Protein AF-A0A4W6F5M6-F1 (afdb_monomer_lite)

Secondary structure (DSSP, 8-state):
---------------------------SHHHHHHHHHHHHHHHHHHHHHHHHHHHHHHHHHHHHHHHHHHHHHHHHHHHHHHHHHHHHHHHHHHHHHHHHHHHHHHHHHHHHHHHHHHHHHHHHHHHHHHHHHHHHHHHHHHHHHHHHHHHHHHHHHHHHHHHHHHHHHHHHHHHHHHT-----TTHHHHHHHHHHHHHTTT-GGGGHHHHHHHHHHHHHHHHHHTS---

pLDDT: mean 84.87, std 20.23, range [29.39, 98.69]

Radius of gyration: 87.18 Å; chains: 1; bounding box: 150×48×233 Å

Organism: Lates calcarifer (NCBI:txid8187)

Sequence (230 aa):
MSLSPVVEDEVPAVAAVPPPAAAAPVSPEVVEEELRQKIKEEMQRSLEEEINQKRQELQRQLEEMRAQAQAEAKAAAQAQVEEQVKKMLESEKAVYLENLTDSIMKERMKTEDEKLMVQLYWMELKAHQLEQREQELKKRGTLYKEHIAKLETKCTEFYKVTAESFQKGKEETHNRFARFNIQPVCGDLQSQILKCYKENTGKTLSCSSIASAYMQCVDNAKKNKLSTGG

Foldseek 3Di:
DDDDDDDDDDDDDDDDDDDDDDDDDDDDVVVVVVVVVVVVVVVVVVVVVVVVVVVVVVVVVVVVVVVVVVVVVVVVVVVVVVVVVVVVVVVVVVVVVVVVVVVVVVVVVVVVVVVVVVVVVVVVVVVVVVVVVVVVVVVVVVVVVVVVVVVVVVVVVVVVVVVVVVVVVVVVVCVVCVVVPPDPQLVVLVVVLVVVCVVQPPPSVVSVVSVVVSVVSVVVVVVVVVPPDD

Structure (mmCIF, N/CA/C/O backbone):
data_AF-A0A4W6F5M6-F1
#
_entry.id   AF-A0A4W6F5M6-F1
#
loop_
_atom_site.group_PDB
_atom_site.id
_atom_site.type_symbol
_atom_site.label_atom_id
_atom_site.label_alt_id
_atom_site.label_comp_id
_atom_site.label_asym_id
_atom_site.label_entity_id
_atom_site.label_seq_id
_atom_site.pdbx_PDB_ins_code
_atom_site.Cartn_x
_atom_site.Cartn_y
_atom_site.Cartn_z
_atom_site.occupancy
_atom_site.B_iso_or_equiv
_atom_site.auth_seq_id
_atom_site.auth_comp_id
_atom_site.auth_asym_id
_atom_site.auth_atom_id
_atom_site.pdbx_PDB_model_num
ATOM 1 N N . MET A 1 1 ? -39.820 -40.128 96.452 1.00 40.22 1 MET A N 1
ATOM 2 C CA . MET A 1 1 ? -38.535 -39.559 96.914 1.00 40.22 1 MET A CA 1
ATOM 3 C C . MET A 1 1 ? -38.798 -38.086 97.181 1.00 40.22 1 MET A C 1
ATOM 5 O O . MET A 1 1 ? -39.360 -37.471 96.289 1.00 40.22 1 MET A O 1
ATOM 9 N N . SER A 1 2 ? -38.516 -37.466 98.323 1.00 39.12 2 SER A N 1
ATOM 10 C CA . SER A 1 2 ? -38.110 -37.906 99.674 1.00 39.12 2 SER A CA 1
ATOM 11 C C . SER A 1 2 ? -38.473 -36.722 100.607 1.00 39.12 2 SER A C 1
ATOM 13 O O . SER A 1 2 ? -38.416 -35.587 100.152 1.00 39.12 2 SER A O 1
ATOM 15 N N . LEU A 1 3 ? -39.063 -36.905 101.798 1.00 31.16 3 LEU A N 1
ATOM 16 C CA . LEU A 1 3 ? -38.354 -37.111 103.082 1.00 31.16 3 LEU A CA 1
ATOM 17 C C . LEU A 1 3 ? -37.212 -36.075 103.269 1.00 31.16 3 LEU A C 1
ATOM 19 O O . LEU A 1 3 ? -36.305 -36.060 102.444 1.00 31.16 3 LEU A O 1
ATOM 23 N N . SER A 1 4 ? -37.170 -35.204 104.293 1.00 34.47 4 SER A N 1
ATOM 24 C CA . SER A 1 4 ? -37.743 -35.298 105.656 1.00 34.47 4 SER A CA 1
ATOM 25 C C . SER A 1 4 ? -37.809 -33.936 106.416 1.00 34.47 4 SER A C 1
ATOM 27 O O . SER A 1 4 ? -37.315 -32.944 105.882 1.00 34.47 4 SER A O 1
ATOM 29 N N . PRO A 1 5 ? -38.404 -33.878 107.639 1.00 65.69 5 PRO A N 1
ATOM 30 C CA . PRO A 1 5 ? -38.499 -32.697 108.529 1.00 65.69 5 PRO A CA 1
ATOM 31 C C . PRO A 1 5 ? -37.241 -32.560 109.439 1.00 65.69 5 PRO A C 1
ATOM 33 O O . PRO A 1 5 ? -36.264 -33.261 109.189 1.00 65.69 5 PRO A O 1
ATOM 36 N N . VAL A 1 6 ? -37.082 -31.650 110.417 1.00 35.09 6 VAL A N 1
ATOM 37 C CA . VAL A 1 6 ? -37.753 -31.432 111.740 1.00 35.09 6 VAL A CA 1
ATOM 38 C C . VAL A 1 6 ? -37.275 -30.055 112.323 1.00 35.09 6 VAL A C 1
ATOM 40 O O . VAL A 1 6 ? -36.543 -29.367 111.618 1.00 35.09 6 VAL A O 1
ATOM 43 N N . VAL A 1 7 ? -37.596 -29.524 113.523 1.00 38.66 7 VAL A N 1
ATOM 44 C CA . VAL A 1 7 ? -38.167 -30.071 114.784 1.00 38.66 7 VAL A CA 1
ATOM 45 C C . VAL A 1 7 ? -39.092 -29.061 115.526 1.00 38.66 7 VAL A C 1
ATOM 47 O O . VAL A 1 7 ? -39.930 -28.448 114.872 1.00 38.66 7 VAL A O 1
ATOM 50 N N . GLU A 1 8 ? -39.012 -28.943 116.856 1.00 41.03 8 GLU A N 1
ATOM 51 C CA . GLU A 1 8 ? -40.030 -28.493 117.825 1.00 41.03 8 GLU A CA 1
ATOM 52 C C . GLU A 1 8 ? -39.479 -27.500 118.878 1.00 41.03 8 GLU A C 1
ATOM 54 O O . GLU A 1 8 ? -38.272 -27.476 119.106 1.00 41.03 8 GLU A O 1
ATOM 59 N N . ASP A 1 9 ? -40.380 -26.747 119.531 1.00 29.39 9 ASP A N 1
ATOM 60 C CA . ASP A 1 9 ? -40.405 -26.334 120.963 1.00 29.39 9 ASP A CA 1
ATOM 61 C C . ASP A 1 9 ? -41.732 -25.551 121.188 1.00 29.39 9 ASP A C 1
ATOM 63 O O . ASP A 1 9 ? -42.236 -24.948 120.238 1.00 29.39 9 ASP A O 1
ATOM 67 N N . GLU A 1 10 ? -42.419 -25.482 122.336 1.00 33.16 10 GLU A N 1
ATOM 68 C CA . GLU A 1 10 ? -42.293 -26.100 123.670 1.00 33.16 10 GLU A CA 1
ATOM 69 C C . GLU A 1 10 ? -43.715 -26.113 124.330 1.00 33.16 10 GLU A C 1
ATOM 71 O O . GLU A 1 10 ? -44.639 -25.447 123.852 1.00 33.16 10 GLU A O 1
ATOM 76 N N . VAL A 1 11 ? -43.930 -26.848 125.430 1.00 34.91 11 VAL A N 1
ATOM 77 C CA . VAL A 1 11 ? -45.174 -26.907 126.256 1.00 34.91 11 VAL A CA 1
ATOM 78 C C . VAL A 1 11 ? -44.779 -27.338 127.694 1.00 34.91 11 VAL A C 1
ATOM 80 O O . VAL A 1 11 ? -43.750 -28.009 127.782 1.00 34.91 11 VAL A O 1
ATOM 83 N N . PRO A 1 12 ? -45.548 -27.120 128.807 1.00 51.66 12 PRO A N 1
ATOM 84 C CA . PRO A 1 12 ? -46.939 -26.619 128.933 1.00 51.66 12 PRO A CA 1
ATOM 85 C C . PRO A 1 12 ? -47.299 -25.742 130.191 1.00 51.66 12 PRO A C 1
ATOM 87 O O . PRO A 1 12 ? -46.458 -25.440 131.028 1.00 51.66 12 PRO A O 1
ATOM 90 N N . ALA A 1 13 ? -48.620 -25.502 130.379 1.00 29.39 13 ALA A N 1
ATOM 91 C CA . ALA A 1 13 ? -49.368 -25.300 131.656 1.00 29.39 13 ALA A CA 1
ATOM 92 C C . ALA A 1 13 ? -49.353 -23.903 132.354 1.00 29.39 13 ALA A C 1
ATOM 94 O O . ALA A 1 13 ? -48.336 -23.229 132.353 1.00 29.39 13 ALA A O 1
ATOM 95 N N . VAL A 1 14 ? -50.414 -23.392 133.028 1.00 34.47 14 VAL A N 1
ATOM 96 C CA . VAL A 1 14 ? -51.841 -23.790 133.254 1.00 34.47 14 VAL A CA 1
ATOM 97 C C . VAL A 1 14 ? -52.671 -22.557 133.749 1.00 34.47 14 VAL A C 1
ATOM 99 O O . VAL A 1 14 ? -52.078 -21.619 134.272 1.00 34.47 14 VAL A O 1
ATOM 102 N N . ALA A 1 15 ? -54.023 -22.626 133.691 1.00 29.47 15 ALA A N 1
ATOM 103 C CA . ALA A 1 15 ? -55.059 -21.717 134.278 1.00 29.47 15 ALA A CA 1
ATOM 104 C C . ALA A 1 15 ? -55.528 -20.506 133.402 1.00 29.47 15 ALA A C 1
ATOM 106 O O . ALA A 1 15 ? -54.737 -19.988 132.629 1.00 29.47 15 ALA A O 1
ATOM 107 N N . ALA A 1 16 ? -56.785 -19.998 133.433 1.00 32.06 16 ALA A N 1
ATOM 108 C CA . ALA A 1 16 ? -57.952 -20.308 134.288 1.00 32.06 16 ALA A CA 1
ATOM 109 C C . ALA A 1 16 ? -59.355 -19.871 133.709 1.00 32.06 16 ALA A C 1
ATOM 111 O O . ALA A 1 16 ? -59.575 -18.687 133.486 1.00 32.06 16 ALA A O 1
ATOM 112 N N . VAL A 1 17 ? -60.329 -20.807 133.640 1.00 33.22 17 VAL A N 1
ATOM 113 C CA . VAL A 1 17 ? -61.819 -20.664 133.846 1.00 33.22 17 VAL A CA 1
ATOM 114 C C . VAL A 1 17 ? -62.659 -19.751 132.854 1.00 33.22 17 VAL A C 1
ATOM 116 O O . VAL A 1 17 ? -62.133 -19.438 131.794 1.00 33.22 17 VAL A O 1
AT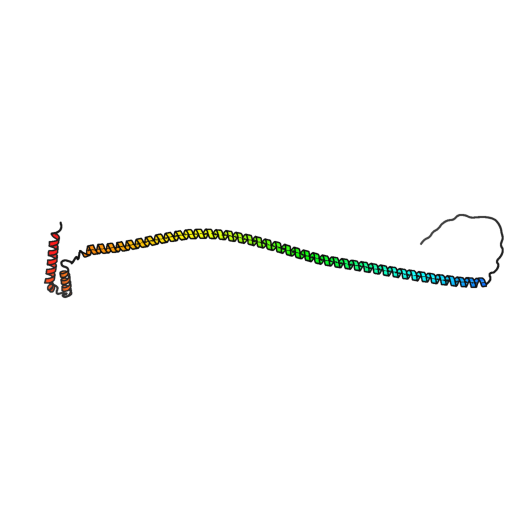OM 119 N N . PRO A 1 18 ? -63.996 -19.499 133.028 1.00 49.19 18 PRO A N 1
ATOM 120 C CA . PRO A 1 18 ? -65.145 -19.917 132.159 1.00 49.19 18 PRO A CA 1
ATOM 121 C C . PRO A 1 18 ? -65.796 -18.752 131.324 1.00 49.19 18 PRO A C 1
ATOM 123 O O . PRO A 1 18 ? -65.148 -17.709 131.260 1.00 49.19 18 PRO A O 1
ATOM 126 N N . PRO A 1 19 ? -67.047 -18.792 130.742 1.00 46.84 19 PRO A N 1
ATOM 127 C CA . PRO A 1 19 ? -68.127 -19.820 130.677 1.00 46.84 19 PRO A CA 1
ATOM 128 C C . PRO A 1 19 ? -68.830 -20.040 129.284 1.00 46.84 19 PRO A C 1
ATOM 130 O O . PRO A 1 19 ? -68.486 -19.367 128.316 1.00 46.84 19 PRO A O 1
ATOM 133 N N . PRO A 1 20 ? -69.851 -20.937 129.165 1.00 56.06 20 PRO A N 1
ATOM 134 C CA . PRO A 1 20 ? -70.621 -21.188 127.926 1.00 56.06 20 PRO A CA 1
ATOM 135 C C . PRO A 1 20 ? -72.137 -20.840 127.974 1.00 56.06 20 PRO A C 1
ATOM 137 O O . PRO A 1 20 ? -72.782 -21.044 128.999 1.00 56.06 20 PRO A O 1
ATOM 140 N N . ALA A 1 21 ? -72.713 -20.413 126.835 1.00 29.92 21 ALA A N 1
ATOM 141 C CA . ALA A 1 21 ? -74.147 -20.425 126.438 1.00 29.92 21 ALA A CA 1
ATOM 142 C C . ALA A 1 21 ? -74.299 -19.672 125.089 1.00 29.92 21 ALA A C 1
ATOM 144 O O . ALA A 1 21 ? -73.506 -18.775 124.830 1.00 29.92 21 ALA A O 1
ATOM 145 N N . ALA A 1 22 ? -75.276 -19.884 124.200 1.00 32.47 22 ALA A N 1
ATOM 146 C CA . ALA A 1 22 ? -76.188 -20.997 123.906 1.00 32.47 22 ALA A CA 1
ATOM 147 C C . ALA A 1 22 ? -76.676 -20.808 122.442 1.00 32.47 22 ALA A C 1
ATOM 149 O O . ALA A 1 22 ? -76.681 -19.682 121.945 1.00 32.47 22 ALA A O 1
ATOM 150 N N . ALA A 1 23 ? -77.068 -21.873 121.735 1.00 45.12 23 ALA A N 1
ATOM 151 C CA . ALA A 1 23 ? -77.501 -21.781 120.331 1.00 45.12 23 ALA A CA 1
ATOM 152 C C . ALA A 1 23 ? -78.981 -21.365 120.177 1.00 45.12 23 ALA A C 1
ATOM 154 O O . ALA A 1 23 ? -79.814 -21.715 121.013 1.00 45.12 23 ALA A O 1
ATOM 155 N N . ALA A 1 24 ? -79.313 -20.685 119.072 1.00 36.12 24 ALA A N 1
ATOM 156 C CA . ALA A 1 24 ? -80.677 -20.336 118.655 1.00 36.12 24 ALA A CA 1
ATOM 157 C C . ALA A 1 24 ? -80.839 -20.488 117.116 1.00 36.12 24 ALA A C 1
ATOM 159 O O . ALA A 1 24 ? -79.827 -20.465 116.412 1.00 36.12 24 ALA A O 1
ATOM 160 N N . PRO A 1 25 ? -82.063 -20.711 116.587 1.00 47.19 25 PRO A N 1
ATOM 161 C CA . PRO A 1 25 ? -82.275 -21.272 115.245 1.00 47.19 25 PRO A CA 1
ATOM 162 C C . PRO A 1 25 ? -82.458 -20.234 114.120 1.00 47.19 25 PRO A C 1
ATOM 164 O O . PRO A 1 25 ? -82.798 -19.080 114.368 1.00 47.19 25 PRO A O 1
ATOM 167 N N . VAL A 1 26 ? -82.292 -20.687 112.869 1.00 40.09 26 VAL A N 1
ATOM 168 C CA . VAL A 1 26 ? -82.382 -19.885 111.629 1.00 40.09 26 VAL A CA 1
ATOM 169 C C . VAL A 1 26 ? -83.699 -20.164 110.881 1.00 40.09 26 VAL A C 1
ATOM 171 O O . VAL A 1 26 ? -84.187 -21.295 110.904 1.00 40.09 26 VAL A O 1
ATOM 174 N N . SER A 1 27 ? -84.277 -19.156 110.219 1.00 44.44 27 SER A N 1
ATOM 175 C CA . SER A 1 27 ? -85.570 -19.222 109.510 1.00 44.44 27 SER A CA 1
ATOM 176 C C . SER A 1 27 ? -85.435 -19.414 107.980 1.00 44.44 27 SER A C 1
ATOM 178 O O . SER A 1 27 ? -84.435 -18.998 107.396 1.00 44.44 27 SER A O 1
ATOM 180 N N . PRO A 1 28 ? -86.429 -20.033 107.303 1.00 51.78 28 PRO A N 1
ATOM 181 C CA . PRO A 1 28 ? -86.277 -20.501 105.917 1.00 51.78 28 PRO A CA 1
ATOM 182 C C . PRO A 1 28 ? -86.375 -19.436 104.806 1.00 51.78 28 PRO A C 1
ATOM 184 O O . PRO A 1 28 ? -85.880 -19.699 103.714 1.00 51.78 28 PRO A O 1
ATOM 187 N N . GLU A 1 29 ? -86.963 -18.254 105.036 1.00 51.66 29 GLU A N 1
ATOM 188 C CA . GLU A 1 29 ? -87.085 -17.208 103.991 1.00 51.66 29 GLU A CA 1
ATOM 189 C C . GLU A 1 29 ? -85.725 -16.656 103.532 1.00 51.66 29 GLU A C 1
ATOM 191 O O . GLU A 1 29 ? -85.516 -16.435 102.341 1.00 51.66 29 GLU A O 1
ATOM 196 N N . VAL A 1 30 ? -84.768 -16.514 104.457 1.00 54.97 30 VAL A N 1
ATOM 197 C CA . VAL A 1 30 ? -83.424 -15.980 104.163 1.00 54.97 30 VAL A CA 1
ATOM 198 C C . VAL A 1 30 ? -82.664 -16.888 103.182 1.00 54.97 30 VAL A C 1
ATOM 200 O O . VAL A 1 30 ? -81.896 -16.411 102.352 1.00 54.97 30 VAL A O 1
ATOM 203 N N . VAL A 1 31 ? -82.929 -18.199 103.226 1.00 60.78 31 VAL A N 1
ATOM 204 C CA . VAL A 1 31 ? -82.238 -19.215 102.416 1.00 60.78 31 VAL A CA 1
ATOM 205 C C . VAL A 1 31 ? -82.700 -19.205 100.950 1.00 60.78 31 VAL A C 1
ATOM 207 O O . VAL A 1 31 ? -81.899 -19.481 100.055 1.00 60.78 31 VAL A O 1
ATOM 210 N N . GLU A 1 32 ? -83.968 -18.875 100.664 1.00 63.66 32 GLU A N 1
ATOM 211 C CA . GLU A 1 32 ? -84.452 -18.778 99.273 1.00 63.66 32 GLU A CA 1
ATOM 212 C C . GLU A 1 32 ? -83.923 -17.511 98.579 1.00 63.66 32 GLU A C 1
ATOM 214 O O . GLU A 1 32 ? -83.566 -17.538 97.397 1.00 63.66 32 GLU A O 1
ATOM 219 N N . GLU A 1 33 ? -83.827 -16.403 99.318 1.00 68.88 33 GLU A N 1
ATOM 220 C CA . GLU A 1 33 ? -83.302 -15.136 98.805 1.00 68.88 33 GLU A CA 1
ATOM 221 C C . GLU A 1 33 ? -81.789 -15.233 98.526 1.00 68.88 33 GLU A C 1
ATOM 223 O O . GLU A 1 33 ? -81.334 -14.881 97.433 1.00 68.88 33 GLU A O 1
ATOM 228 N N . GLU A 1 34 ? -81.036 -15.854 99.441 1.00 73.94 34 GLU A N 1
ATOM 229 C CA . GLU A 1 34 ? -79.610 -16.171 99.285 1.00 73.94 34 GLU A CA 1
ATOM 230 C C . GLU A 1 34 ? -79.353 -17.110 98.084 1.00 73.94 34 GLU A C 1
ATOM 232 O O . GLU A 1 34 ? -78.412 -16.901 97.312 1.00 73.94 34 GLU A O 1
ATOM 237 N N . LEU A 1 35 ? -80.233 -18.091 97.835 1.00 78.06 35 LEU A N 1
ATOM 238 C CA . LEU A 1 35 ? -80.160 -18.961 96.653 1.00 78.06 35 LEU A CA 1
ATOM 239 C C . LEU A 1 35 ? -80.427 -18.199 95.340 1.00 78.06 35 LEU A C 1
ATOM 241 O O . LEU A 1 35 ? -79.696 -18.381 94.364 1.00 78.06 35 LEU A O 1
ATOM 245 N N . ARG A 1 36 ? -81.436 -17.317 95.299 1.00 79.12 36 ARG A N 1
ATOM 246 C CA . ARG A 1 36 ? -81.728 -16.469 94.123 1.00 79.12 36 ARG A CA 1
ATOM 247 C C . ARG A 1 36 ? -80.580 -15.519 93.797 1.00 79.12 36 ARG A C 1
ATOM 249 O O . ARG A 1 36 ? -80.286 -15.293 92.621 1.00 79.12 36 ARG A O 1
ATOM 256 N N . GLN A 1 37 ? -79.939 -14.968 94.823 1.00 83.69 37 GLN A N 1
ATOM 257 C CA . GLN A 1 37 ? -78.784 -14.090 94.678 1.00 83.69 37 GLN A CA 1
ATOM 258 C C . GLN A 1 37 ? -77.580 -14.859 94.115 1.00 83.69 37 GLN A C 1
ATOM 260 O O . GLN A 1 37 ? -76.988 -14.433 93.124 1.00 83.69 37 GLN A O 1
ATOM 265 N N . LYS A 1 38 ? -77.323 -16.064 94.631 1.00 85.88 38 LYS A N 1
ATOM 266 C CA . LYS A 1 38 ? -76.267 -16.967 94.153 1.00 85.88 38 LYS A CA 1
ATOM 267 C C . LYS A 1 38 ? -76.443 -17.396 92.691 1.00 85.88 38 LYS A C 1
ATOM 269 O O . LYS A 1 38 ? -75.472 -17.385 91.940 1.00 85.88 38 LYS A O 1
ATOM 274 N N . ILE A 1 39 ? -77.675 -17.690 92.260 1.00 85.62 39 ILE A N 1
ATOM 275 C CA . ILE A 1 39 ? -77.999 -17.999 90.851 1.00 85.62 39 ILE A CA 1
ATOM 276 C C . ILE A 1 39 ? -77.735 -16.786 89.944 1.00 85.62 39 ILE A C 1
ATOM 278 O O . ILE A 1 39 ? -77.183 -16.941 88.854 1.00 85.62 39 ILE A O 1
ATOM 282 N N . LYS A 1 40 ? -78.084 -15.567 90.384 1.00 87.44 40 LYS A N 1
ATOM 283 C CA . LYS A 1 40 ? -77.742 -14.335 89.650 1.00 87.44 40 LYS A CA 1
ATOM 284 C C . LYS A 1 40 ? -76.230 -14.151 89.524 1.00 87.44 40 LYS A C 1
ATOM 286 O O . LYS A 1 40 ? -75.762 -13.871 88.428 1.00 87.44 40 LYS A O 1
ATOM 291 N N . GLU A 1 41 ? -75.479 -14.323 90.608 1.00 88.56 41 GLU A N 1
ATOM 292 C CA . GLU A 1 41 ? -74.018 -14.167 90.630 1.00 88.56 41 GLU A CA 1
ATOM 293 C C . GLU A 1 41 ? -73.280 -15.232 89.806 1.00 88.56 41 GLU A C 1
ATOM 295 O O . GLU A 1 41 ? -72.239 -14.947 89.217 1.00 88.56 41 GLU A O 1
ATOM 300 N N . GLU A 1 42 ? -73.796 -16.461 89.751 1.00 88.19 42 GLU A N 1
ATOM 301 C CA . GLU A 1 42 ? -73.276 -17.526 88.887 1.00 88.19 42 GLU A CA 1
ATOM 302 C C . GLU A 1 42 ? -73.561 -17.232 87.409 1.00 88.19 42 GLU A C 1
ATOM 304 O O . GLU A 1 42 ? -72.645 -17.257 86.590 1.00 88.19 42 GLU A O 1
ATOM 309 N N . MET A 1 43 ? -74.801 -16.864 87.071 1.00 88.00 43 MET A N 1
ATOM 310 C CA . MET A 1 43 ? -75.178 -16.468 85.710 1.00 88.00 43 MET A CA 1
ATOM 311 C C . MET A 1 43 ? -74.397 -15.232 85.238 1.00 88.00 43 MET A C 1
ATOM 313 O O . MET A 1 43 ? -73.988 -15.164 84.082 1.00 88.00 43 MET A O 1
ATOM 317 N N . GLN A 1 44 ? -74.151 -14.271 86.132 1.00 91.00 44 GLN A N 1
ATOM 318 C CA . GLN A 1 44 ? -73.380 -13.065 85.842 1.00 91.00 44 GLN A CA 1
ATOM 319 C C . GLN A 1 44 ? -71.884 -13.368 85.670 1.00 91.00 44 GLN A C 1
ATOM 321 O O . GLN A 1 44 ? -71.290 -12.860 84.722 1.00 91.00 44 GLN A O 1
ATOM 326 N N . ARG A 1 45 ? -71.294 -14.253 86.492 1.00 91.50 45 ARG A N 1
ATOM 327 C CA . ARG A 1 45 ? -69.922 -14.751 86.274 1.00 91.50 45 ARG A CA 1
ATOM 328 C C . ARG A 1 45 ? -69.784 -15.520 84.966 1.00 91.50 45 ARG A C 1
ATOM 330 O O . ARG A 1 45 ? -68.860 -15.239 84.220 1.00 91.50 45 ARG A O 1
ATOM 337 N N . SER A 1 46 ? -70.711 -16.425 84.658 1.00 91.69 46 SER A N 1
ATOM 338 C CA . SER A 1 46 ? -70.708 -17.190 83.403 1.00 91.69 46 SER A CA 1
ATOM 339 C C . SER A 1 46 ? -70.794 -16.273 82.175 1.00 91.69 46 SER A C 1
ATOM 341 O O . SER A 1 46 ? -70.023 -16.420 81.228 1.00 91.69 46 SER A O 1
ATOM 343 N N . LEU A 1 47 ? -71.653 -15.247 82.224 1.00 92.81 47 LEU A N 1
ATOM 344 C CA . LEU A 1 47 ? -71.746 -14.231 81.173 1.00 92.81 47 LEU A CA 1
ATOM 345 C C . LEU A 1 47 ? -70.454 -13.405 81.045 1.00 92.81 47 LEU A C 1
ATOM 347 O O . LEU A 1 47 ? -70.026 -13.097 79.935 1.00 92.81 47 LEU A O 1
ATOM 351 N N . GLU A 1 48 ? -69.820 -13.043 82.160 1.00 92.94 48 GLU A N 1
ATOM 352 C CA . GLU A 1 48 ? -68.569 -12.277 82.169 1.00 92.94 48 GLU A CA 1
ATOM 353 C C . GLU A 1 48 ? -67.362 -13.120 81.714 1.00 92.94 48 GLU A C 1
ATOM 355 O O . GLU A 1 48 ? -66.494 -12.624 80.993 1.00 92.94 48 GLU A O 1
ATOM 360 N N . GLU A 1 49 ? -67.333 -14.414 82.037 1.00 93.00 49 GLU A N 1
ATOM 361 C CA . GLU A 1 49 ? -66.395 -15.393 81.482 1.00 93.00 49 GLU A CA 1
ATOM 362 C C . GLU A 1 49 ? -66.593 -15.559 79.970 1.00 93.00 49 GLU A C 1
ATOM 364 O O . GLU A 1 49 ? -65.613 -15.485 79.227 1.00 93.00 49 GLU A O 1
ATOM 369 N N . GLU A 1 50 ? -67.832 -15.696 79.484 1.00 93.69 50 GLU A N 1
ATOM 370 C CA . GLU A 1 50 ? -68.116 -15.791 78.048 1.00 93.69 50 GLU A CA 1
ATOM 371 C C . GLU A 1 50 ? -67.722 -14.501 77.308 1.00 93.69 50 GLU A C 1
ATOM 373 O O . GLU A 1 50 ? -67.045 -14.564 76.280 1.00 93.69 50 GLU A O 1
ATOM 378 N N . ILE A 1 51 ? -68.047 -13.321 77.851 1.00 93.69 51 ILE A N 1
ATOM 379 C CA . ILE A 1 51 ? -67.612 -12.026 77.301 1.00 93.69 51 ILE A CA 1
ATOM 380 C C . ILE A 1 51 ? -66.081 -11.956 77.227 1.00 93.69 51 ILE A C 1
ATOM 382 O O . ILE A 1 51 ? -65.538 -11.555 76.194 1.00 93.69 51 ILE A O 1
ATOM 386 N N . ASN A 1 52 ? -65.368 -12.374 78.277 1.00 94.50 52 ASN A N 1
ATOM 387 C CA . ASN A 1 52 ? -63.906 -12.374 78.290 1.00 94.50 52 ASN A CA 1
ATOM 388 C C . ASN A 1 52 ? -63.309 -13.382 77.293 1.00 94.50 52 ASN A C 1
ATOM 390 O O . ASN A 1 52 ? -62.376 -13.025 76.574 1.00 94.50 52 ASN A O 1
ATOM 394 N N . GLN A 1 53 ? -63.871 -14.589 77.167 1.00 95.69 53 GLN A N 1
ATOM 395 C CA . GLN A 1 53 ? -63.457 -15.574 76.159 1.00 95.69 53 GLN A CA 1
ATOM 396 C C . GLN A 1 53 ? -63.680 -15.054 74.731 1.00 95.69 53 GLN A C 1
ATOM 398 O O . GLN A 1 53 ? -62.768 -15.102 73.905 1.00 95.69 53 GLN A O 1
ATOM 403 N N . LYS A 1 54 ? -64.859 -14.485 74.433 1.00 96.12 54 LYS A N 1
ATOM 404 C CA . LYS A 1 54 ? -65.150 -13.872 73.123 1.00 96.12 54 LYS A CA 1
ATOM 405 C C . LYS A 1 54 ? -64.213 -12.703 72.825 1.00 96.12 54 LYS A C 1
ATOM 407 O O . LYS A 1 54 ? -63.786 -12.544 71.683 1.00 96.12 54 LYS A O 1
ATOM 412 N N . ARG A 1 55 ? -63.861 -11.905 73.838 1.00 95.75 55 ARG A N 1
ATOM 413 C CA . ARG A 1 55 ? -62.918 -10.786 73.713 1.00 95.75 55 ARG A CA 1
ATOM 414 C C . ARG A 1 55 ? -61.495 -11.266 73.426 1.00 95.75 55 ARG A C 1
ATOM 416 O O . ARG A 1 55 ? -60.849 -10.691 72.556 1.00 95.75 55 ARG A O 1
ATOM 423 N N . GLN A 1 56 ? -61.033 -12.322 74.100 1.00 96.06 56 GLN A N 1
ATOM 424 C CA . GLN A 1 56 ? -59.732 -12.948 73.841 1.00 96.06 56 GLN A CA 1
ATOM 425 C C . GLN A 1 56 ? -59.662 -13.560 72.438 1.00 96.06 56 GLN A C 1
ATOM 427 O O . GLN A 1 56 ? -58.697 -13.310 71.724 1.00 96.06 56 GLN A O 1
ATOM 432 N N . GLU A 1 57 ? -60.690 -14.293 72.002 1.00 96.62 57 GLU A N 1
ATOM 433 C CA . GLU A 1 57 ? -60.718 -14.883 70.657 1.00 96.62 57 GLU A CA 1
ATOM 434 C C . GLU A 1 57 ? -60.772 -13.808 69.559 1.00 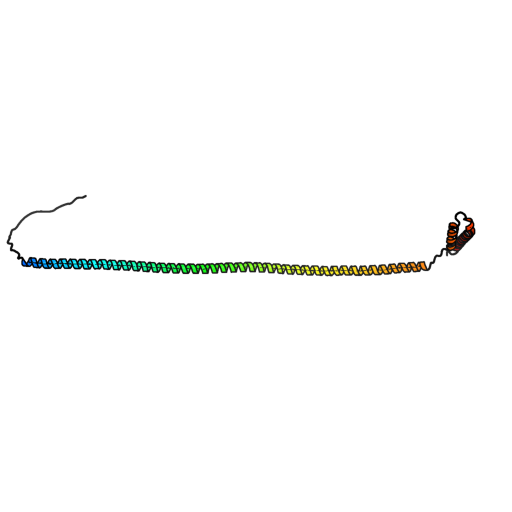96.62 57 GLU A C 1
ATOM 436 O O . GLU A 1 57 ? -60.019 -13.881 68.590 1.00 96.62 57 GLU A O 1
ATOM 441 N N . LEU A 1 58 ? -61.573 -12.749 69.732 1.00 95.94 58 LEU A N 1
ATOM 442 C CA . LEU A 1 58 ? -61.587 -11.609 68.807 1.00 95.94 58 LEU A CA 1
ATOM 443 C C . LEU A 1 58 ? -60.231 -10.883 68.766 1.00 95.94 58 LEU A C 1
ATOM 445 O O . LEU A 1 58 ? -59.792 -10.442 67.703 1.00 95.94 58 LEU A O 1
ATOM 449 N N . GLN A 1 59 ? -59.553 -10.765 69.909 1.00 96.19 59 GLN A N 1
ATOM 450 C CA . GLN A 1 59 ? -58.221 -10.171 69.987 1.00 96.19 59 GLN A CA 1
ATOM 451 C C . GLN A 1 59 ? -57.172 -11.050 69.284 1.00 96.19 59 GLN A C 1
ATOM 453 O O . GLN A 1 59 ? -56.392 -10.530 68.487 1.00 96.19 59 GLN A O 1
ATOM 458 N N . ARG A 1 60 ? -57.222 -12.374 69.484 1.00 97.06 60 ARG A N 1
ATOM 459 C CA . ARG A 1 60 ? -56.380 -13.362 68.792 1.00 97.06 60 ARG A CA 1
ATOM 460 C C . ARG A 1 60 ? -56.567 -13.289 67.274 1.00 97.06 60 ARG A C 1
ATOM 462 O O . ARG A 1 60 ? -55.583 -13.207 66.549 1.00 97.06 60 ARG A O 1
ATOM 469 N N . GLN A 1 61 ? -57.813 -13.232 66.798 1.00 96.62 61 GLN A N 1
ATOM 470 C CA . GLN A 1 61 ? -58.133 -13.080 65.372 1.00 96.62 61 GLN A CA 1
ATOM 471 C C . GLN A 1 61 ? -57.629 -11.746 64.796 1.00 96.62 61 GLN A C 1
ATOM 473 O O . GLN A 1 61 ? -57.108 -11.713 63.683 1.00 96.62 61 GLN A O 1
ATOM 478 N N . LEU A 1 62 ? -57.729 -10.642 65.547 1.00 96.69 62 LEU A N 1
ATOM 479 C CA . LEU A 1 62 ? -57.169 -9.346 65.144 1.00 96.69 62 LEU A CA 1
ATOM 480 C C . LEU A 1 62 ? -55.638 -9.360 65.065 1.00 96.69 62 LEU A C 1
ATOM 482 O O . LEU A 1 62 ? -55.068 -8.723 64.179 1.00 96.69 62 LEU A O 1
ATOM 486 N N . GLU A 1 63 ? -54.966 -10.047 65.984 1.00 96.69 63 GLU A N 1
ATOM 487 C CA . GLU A 1 63 ? -53.509 -10.204 65.983 1.00 96.69 63 GLU A CA 1
ATOM 488 C C . GLU A 1 63 ? -53.042 -11.112 64.833 1.00 96.69 63 GLU A C 1
ATOM 490 O O . GLU A 1 63 ? -52.105 -10.748 64.124 1.00 96.69 63 GLU A O 1
ATOM 495 N N . GLU A 1 64 ? -53.753 -12.210 64.568 1.00 97.19 64 GLU A N 1
ATOM 496 C CA . GLU A 1 64 ? -53.524 -13.121 63.438 1.00 97.19 64 GLU A CA 1
ATOM 497 C C . GLU A 1 64 ? -53.702 -12.401 62.086 1.00 97.19 64 GLU A C 1
ATOM 499 O O . GLU A 1 64 ? -52.775 -12.376 61.274 1.00 97.19 64 GLU A O 1
ATOM 504 N N . MET A 1 65 ? -54.817 -11.685 61.892 1.00 96.56 65 MET A N 1
ATOM 505 C CA . MET A 1 65 ? -55.066 -10.850 60.705 1.00 96.56 65 MET A CA 1
ATOM 506 C C . MET A 1 65 ? -54.000 -9.760 60.511 1.00 96.56 65 MET A C 1
ATOM 508 O O . MET A 1 65 ? -53.565 -9.502 59.388 1.00 96.56 65 MET A O 1
ATOM 512 N N . ARG A 1 66 ? -53.543 -9.110 61.593 1.00 97.06 66 ARG A N 1
ATOM 513 C CA . ARG A 1 66 ? -52.464 -8.106 61.525 1.00 97.06 66 ARG A CA 1
ATOM 514 C C . ARG A 1 66 ? -51.124 -8.731 61.159 1.00 97.06 66 ARG A C 1
ATOM 516 O O . ARG A 1 66 ? -50.396 -8.141 60.365 1.00 97.06 66 ARG A O 1
ATOM 523 N N . ALA A 1 67 ? -50.787 -9.888 61.725 1.00 97.31 67 ALA A N 1
ATOM 524 C CA . ALA A 1 67 ? -49.557 -10.603 61.404 1.00 97.31 67 ALA A CA 1
ATOM 525 C C . ALA A 1 67 ? -49.545 -11.042 59.933 1.00 97.31 67 ALA A C 1
ATOM 527 O O . ALA A 1 67 ? -48.544 -10.838 59.246 1.00 97.31 67 ALA A O 1
ATOM 528 N N . GLN A 1 68 ? -50.674 -11.550 59.434 1.00 97.44 68 GLN A N 1
ATOM 529 C CA . GLN A 1 68 ? -50.851 -11.946 58.040 1.00 97.44 68 GLN A CA 1
ATOM 530 C C . GLN A 1 68 ? -50.726 -10.746 57.089 1.00 97.44 68 GLN A C 1
ATOM 532 O O . GLN A 1 68 ? -49.876 -10.765 56.201 1.00 97.44 68 GLN A O 1
ATOM 537 N N . ALA A 1 69 ? -51.441 -9.645 57.346 1.00 97.25 69 ALA A N 1
ATOM 538 C CA . ALA A 1 69 ? -51.328 -8.418 56.552 1.00 97.25 69 ALA A CA 1
ATOM 539 C C . ALA A 1 69 ? -49.908 -7.812 56.575 1.00 97.25 69 ALA A C 1
ATOM 541 O O . ALA A 1 69 ? -49.429 -7.298 55.564 1.00 97.25 69 ALA A O 1
ATOM 542 N N . GLN A 1 70 ? -49.193 -7.890 57.705 1.00 97.69 70 GLN A N 1
ATOM 543 C CA . GLN A 1 70 ? -47.788 -7.469 57.781 1.00 97.69 70 GLN A CA 1
ATOM 544 C C . GLN A 1 70 ? -46.845 -8.399 57.009 1.00 97.69 70 GLN A C 1
ATOM 546 O O . GLN A 1 70 ? -45.858 -7.919 56.449 1.00 97.69 70 GLN A O 1
ATOM 551 N N . ALA A 1 71 ? -47.103 -9.708 56.992 1.00 97.62 71 ALA A N 1
ATOM 552 C CA . ALA A 1 71 ? -46.326 -10.670 56.216 1.00 97.62 71 ALA A CA 1
ATOM 553 C C . ALA A 1 71 ? -46.543 -10.464 54.709 1.00 97.62 71 ALA A C 1
ATOM 555 O O . ALA A 1 71 ? -45.568 -10.364 53.968 1.00 97.62 71 ALA A O 1
ATOM 556 N N . GLU A 1 72 ? -47.794 -10.296 54.275 1.00 97.38 72 GLU A N 1
ATOM 557 C CA . GLU A 1 72 ? -48.157 -9.982 52.889 1.00 97.38 72 GLU A CA 1
ATOM 558 C C . GLU A 1 72 ? -47.548 -8.652 52.429 1.00 97.38 72 GLU A C 1
ATOM 560 O O . GLU A 1 72 ? -46.921 -8.601 51.372 1.00 97.38 72 GLU A O 1
ATOM 565 N N . ALA A 1 73 ? -47.626 -7.593 53.243 1.00 97.69 73 ALA A N 1
ATOM 566 C CA . ALA A 1 73 ? -47.005 -6.305 52.925 1.00 97.69 73 ALA A CA 1
ATOM 567 C C . ALA A 1 73 ? -45.472 -6.399 52.795 1.00 97.69 73 ALA A C 1
ATOM 569 O O . ALA A 1 73 ? -44.890 -5.784 51.901 1.00 97.69 73 ALA A O 1
ATOM 570 N N . LYS A 1 74 ? -44.806 -7.190 53.652 1.00 97.94 74 LYS A N 1
ATOM 571 C CA . LYS A 1 74 ? -43.356 -7.443 53.559 1.00 97.94 74 LYS A CA 1
ATOM 572 C C . LYS A 1 74 ? -42.999 -8.251 52.312 1.00 97.94 74 LYS A C 1
ATOM 574 O O . LYS A 1 74 ? -42.054 -7.881 51.623 1.00 97.94 74 LYS A O 1
ATOM 579 N N . ALA A 1 75 ? -43.758 -9.301 52.002 1.00 97.94 75 ALA A N 1
ATOM 580 C CA . ALA A 1 75 ? -43.548 -10.126 50.814 1.00 97.94 75 ALA A CA 1
ATOM 581 C C . ALA A 1 75 ? -43.764 -9.323 49.520 1.00 97.94 75 ALA A C 1
ATOM 583 O O . ALA A 1 75 ? -42.942 -9.393 48.610 1.00 97.94 75 ALA A O 1
ATOM 584 N N . ALA A 1 76 ? -44.809 -8.491 49.460 1.00 97.69 76 ALA A N 1
ATOM 585 C CA . ALA A 1 76 ? -45.067 -7.596 48.333 1.00 97.69 76 ALA A CA 1
ATOM 586 C C . ALA A 1 76 ? -43.949 -6.552 48.155 1.00 97.69 76 ALA A C 1
ATOM 588 O O . ALA A 1 76 ? -43.491 -6.326 47.035 1.00 97.69 76 ALA A O 1
ATOM 589 N N . ALA A 1 77 ? -43.462 -5.958 49.251 1.00 97.56 77 ALA A N 1
ATOM 590 C CA . ALA A 1 77 ? -42.333 -5.029 49.210 1.00 97.56 77 ALA A CA 1
ATOM 591 C C . ALA A 1 77 ? -41.031 -5.713 48.751 1.00 97.56 77 ALA A C 1
ATOM 593 O O . ALA A 1 77 ? -40.303 -5.152 47.934 1.00 97.56 77 ALA A O 1
ATOM 594 N N . GLN A 1 78 ? -40.749 -6.933 49.224 1.00 97.75 78 GLN A N 1
ATOM 595 C CA . GLN A 1 78 ? -39.595 -7.722 48.780 1.00 97.75 78 GLN A CA 1
ATOM 596 C C . GLN A 1 78 ? -39.684 -8.062 47.288 1.00 97.75 78 GLN A C 1
ATOM 598 O O . GLN A 1 78 ? -38.743 -7.771 46.555 1.00 97.75 78 GLN A O 1
ATOM 603 N N . ALA A 1 79 ? -40.827 -8.567 46.816 1.00 97.88 79 ALA A N 1
ATOM 604 C CA . ALA A 1 79 ? -41.045 -8.879 45.404 1.00 97.88 79 ALA A CA 1
ATOM 605 C C . ALA A 1 79 ? -40.870 -7.646 44.497 1.00 97.88 79 ALA A C 1
ATOM 607 O O . ALA A 1 79 ? -40.225 -7.731 43.453 1.00 97.88 79 ALA A O 1
ATOM 608 N N . GLN A 1 80 ? -41.373 -6.478 44.916 1.00 97.81 80 GLN A N 1
ATOM 609 C CA . GLN A 1 80 ? -41.198 -5.230 44.168 1.00 97.81 80 GLN A CA 1
ATOM 610 C C . GLN A 1 80 ? -39.725 -4.788 44.101 1.00 97.81 80 GLN A C 1
ATOM 612 O O . GLN A 1 80 ? -39.274 -4.310 43.057 1.00 97.81 80 GLN A O 1
ATOM 617 N N . VAL A 1 81 ? -38.963 -4.952 45.188 1.00 98.19 81 VAL A N 1
ATOM 618 C CA . VAL A 1 81 ? -37.519 -4.664 45.208 1.00 98.19 81 VAL A CA 1
ATOM 619 C C . VAL A 1 81 ? -36.757 -5.645 44.315 1.00 98.19 81 VAL A C 1
ATOM 621 O O . VAL A 1 81 ? -35.934 -5.208 43.514 1.00 98.19 81 VAL A O 1
ATOM 624 N N . GLU A 1 82 ? -37.049 -6.945 44.391 1.00 98.06 82 GLU A N 1
ATOM 625 C CA . GLU A 1 82 ? -36.424 -7.969 43.544 1.00 98.06 82 GLU A CA 1
ATOM 626 C C . GLU A 1 82 ? -36.680 -7.717 42.051 1.00 98.06 82 GLU A C 1
ATOM 628 O O . GLU A 1 82 ? -35.744 -7.780 41.249 1.00 98.06 82 GLU A O 1
ATOM 633 N N . GLU A 1 83 ? -37.910 -7.357 41.669 1.00 98.12 83 GLU A N 1
ATOM 634 C CA . GLU A 1 83 ? -38.252 -7.021 40.284 1.00 98.12 83 GLU A CA 1
ATOM 635 C C . GLU A 1 83 ? -37.509 -5.767 39.794 1.00 98.12 83 GLU A C 1
ATOM 637 O O . GLU A 1 83 ? -36.935 -5.775 38.700 1.00 98.12 83 GLU A O 1
ATOM 642 N N . GLN A 1 84 ? -37.455 -4.700 40.602 1.00 98.00 84 GLN A N 1
ATOM 643 C CA . GLN A 1 84 ? -36.719 -3.483 40.241 1.00 98.00 84 GLN A CA 1
ATOM 644 C C . GLN A 1 84 ? -35.211 -3.728 40.129 1.00 98.00 84 GLN A C 1
ATOM 646 O O . GLN A 1 84 ? -34.599 -3.288 39.154 1.00 98.00 84 GLN A O 1
ATOM 651 N N . VAL A 1 85 ? -34.613 -4.460 41.075 1.00 98.25 85 VAL A N 1
ATOM 652 C CA . 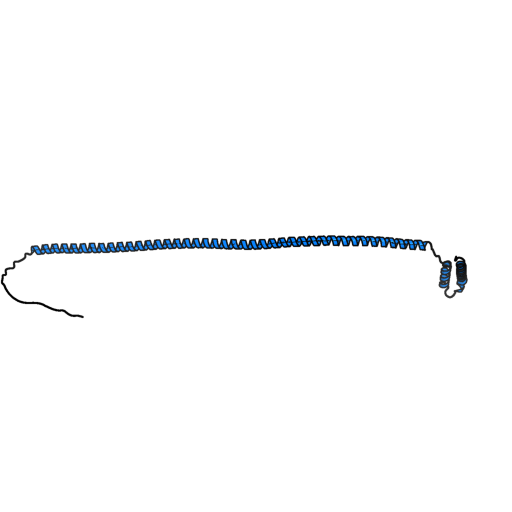VAL A 1 85 ? -33.187 -4.822 41.042 1.00 98.25 85 VAL A CA 1
ATOM 653 C C . VAL A 1 85 ? -32.877 -5.667 39.811 1.00 98.25 85 VAL A C 1
ATOM 655 O O . VAL A 1 85 ? -31.919 -5.366 39.099 1.00 98.25 85 VAL A O 1
ATOM 658 N N . LYS A 1 86 ? -33.706 -6.673 39.501 1.00 98.31 86 LYS A N 1
ATOM 659 C CA . LYS A 1 86 ? -33.558 -7.491 38.290 1.00 98.31 86 LYS A CA 1
ATOM 660 C C . LYS A 1 86 ? -33.610 -6.630 37.026 1.00 98.31 86 LYS A C 1
ATOM 662 O O . LYS A 1 86 ? -32.705 -6.719 36.198 1.00 98.31 86 LYS A O 1
ATOM 667 N N . LYS A 1 87 ? -34.621 -5.766 36.901 1.00 98.44 87 LYS A N 1
ATOM 668 C CA . LYS A 1 87 ? -34.808 -4.889 35.737 1.00 98.44 87 LYS A CA 1
ATOM 669 C C . LYS A 1 87 ? -33.647 -3.908 35.554 1.00 98.44 87 LYS A C 1
ATOM 671 O O . LYS A 1 87 ? -33.170 -3.739 34.432 1.00 98.44 87 LYS A O 1
ATOM 676 N N . MET A 1 88 ? -33.167 -3.284 36.635 1.00 98.12 88 MET A N 1
ATOM 677 C CA . MET A 1 88 ? -31.998 -2.401 36.564 1.00 98.12 88 MET A CA 1
ATOM 678 C C . MET A 1 88 ? -30.747 -3.178 36.152 1.00 98.12 88 MET A C 1
ATOM 680 O O . MET A 1 88 ? -30.089 -2.776 35.196 1.00 98.12 88 MET A O 1
ATOM 684 N N . LEU A 1 89 ? -30.476 -4.327 36.778 1.00 98.25 89 LEU A N 1
ATOM 685 C CA . LEU A 1 89 ? -29.319 -5.170 36.467 1.00 98.25 89 LEU A CA 1
ATOM 686 C C . LEU A 1 89 ? -29.322 -5.669 35.011 1.00 98.25 89 LEU A C 1
ATOM 688 O O . LEU A 1 89 ? -28.267 -5.756 34.387 1.00 98.25 89 LEU A O 1
ATOM 692 N N . GLU A 1 90 ? -30.488 -6.004 34.455 1.00 98.19 90 GLU A N 1
ATOM 693 C CA . GLU A 1 90 ? -30.637 -6.365 33.038 1.00 98.19 90 GLU A CA 1
ATOM 694 C C . GLU A 1 90 ? -30.336 -5.172 32.117 1.00 98.19 90 GLU A C 1
ATOM 696 O O . GLU A 1 90 ? -29.580 -5.323 31.155 1.00 98.19 90 GLU A O 1
ATOM 701 N N . SER A 1 91 ? -30.843 -3.975 32.439 1.00 97.81 91 SER A N 1
ATOM 702 C CA . SER A 1 91 ? -30.559 -2.759 31.661 1.00 97.81 91 SER A CA 1
ATOM 703 C C . SER A 1 91 ? -29.091 -2.316 31.738 1.00 97.81 91 SER A C 1
ATOM 705 O O . SER A 1 91 ? -28.501 -1.964 30.719 1.00 97.81 91 SER A O 1
ATOM 707 N N . GLU A 1 92 ? -28.464 -2.407 32.913 1.00 97.94 92 GLU A N 1
ATOM 708 C CA . GLU A 1 92 ? -27.058 -2.059 33.127 1.00 97.94 92 GLU A CA 1
ATOM 709 C C . GLU A 1 92 ? -26.131 -3.026 32.380 1.00 97.94 92 GLU A C 1
ATOM 711 O O . GLU A 1 92 ? -25.193 -2.594 31.711 1.00 97.94 92 GLU A O 1
ATOM 716 N N . LYS A 1 93 ? -26.442 -4.331 32.395 1.00 98.25 93 LYS A N 1
ATOM 717 C CA . LYS A 1 93 ? -25.742 -5.333 31.577 1.00 98.25 93 LYS A CA 1
ATOM 718 C C . LYS A 1 93 ? -25.864 -5.045 30.083 1.00 98.25 93 LYS A C 1
ATOM 720 O O . LYS A 1 93 ? -24.866 -5.173 29.379 1.00 98.25 93 LYS A O 1
ATOM 725 N N . ALA A 1 94 ? -27.045 -4.658 29.597 1.00 98.19 94 ALA A N 1
ATOM 726 C CA . ALA A 1 94 ? -27.236 -4.311 28.189 1.00 98.19 94 ALA A CA 1
ATOM 727 C C . ALA A 1 94 ? -26.369 -3.104 27.788 1.00 98.19 94 ALA A C 1
ATOM 729 O O . ALA A 1 94 ? -25.587 -3.205 26.845 1.00 98.19 94 ALA A O 1
ATOM 730 N N . VAL A 1 95 ? -26.418 -2.017 28.567 1.00 98.38 95 VAL A N 1
ATOM 731 C CA . VAL A 1 95 ? -25.599 -0.809 28.355 1.00 98.38 95 VAL A CA 1
ATOM 732 C C . VAL A 1 95 ? -24.099 -1.114 28.451 1.00 98.38 95 VAL A C 1
ATOM 734 O O . VAL A 1 95 ? -23.308 -0.599 27.662 1.00 98.38 95 VAL A O 1
ATOM 737 N N . TYR A 1 96 ? -23.673 -1.969 29.383 1.00 98.25 96 TYR A N 1
ATOM 738 C CA . TYR A 1 96 ? -22.276 -2.394 29.489 1.00 98.25 96 TYR A CA 1
ATOM 739 C C . TYR A 1 96 ? -21.814 -3.184 28.254 1.00 98.25 96 TYR A C 1
ATOM 741 O O . TYR A 1 96 ? -20.740 -2.912 27.717 1.00 98.25 96 TYR A O 1
ATOM 749 N N . LEU A 1 97 ? -22.624 -4.136 27.776 1.00 98.25 97 LEU A N 1
ATOM 750 C CA . LEU A 1 97 ? -22.315 -4.942 26.591 1.00 98.25 97 LEU A CA 1
ATOM 751 C C . LEU A 1 97 ? -22.288 -4.104 25.308 1.00 98.25 97 LEU A C 1
ATOM 753 O O . LEU A 1 97 ? -21.418 -4.324 24.463 1.00 98.25 97 LEU A O 1
ATOM 757 N N . GLU A 1 98 ? -23.190 -3.131 25.174 1.00 98.12 98 GLU A N 1
ATOM 758 C CA . GLU A 1 98 ? -23.194 -2.167 24.073 1.00 98.12 98 GLU A CA 1
ATOM 759 C C . GLU A 1 98 ? -21.909 -1.329 24.090 1.00 98.12 98 GLU A C 1
ATOM 761 O O . GLU A 1 98 ? -21.132 -1.398 23.140 1.00 98.12 98 GLU A O 1
ATOM 766 N N . ASN A 1 99 ? -21.595 -0.664 25.210 1.00 98.38 99 ASN A N 1
ATOM 767 C CA . ASN A 1 99 ? -20.366 0.126 25.374 1.00 98.38 99 ASN A CA 1
ATOM 768 C C . ASN A 1 99 ? -19.080 -0.683 25.126 1.00 98.38 99 ASN A C 1
ATOM 770 O O . ASN A 1 99 ? -18.126 -0.175 24.527 1.00 98.38 99 ASN A O 1
ATOM 774 N N . LEU A 1 100 ? -19.038 -1.943 25.572 1.00 98.31 100 LEU A N 1
ATOM 775 C CA . LEU A 1 100 ? -17.919 -2.853 25.330 1.00 98.31 100 LEU A CA 1
ATOM 776 C C . LEU A 1 100 ? -17.788 -3.187 23.837 1.00 98.31 100 LEU A C 1
ATOM 778 O O . LEU A 1 100 ? -16.688 -3.120 23.289 1.00 98.31 100 LEU A O 1
ATOM 782 N N . THR A 1 101 ? -18.901 -3.502 23.170 1.00 98.31 101 THR A N 1
ATOM 783 C CA . THR A 1 101 ? -18.936 -3.806 21.729 1.00 98.31 101 THR A CA 1
ATOM 784 C C . THR A 1 101 ? -18.488 -2.600 20.905 1.00 98.31 101 THR A C 1
ATOM 786 O O . THR A 1 101 ? -17.641 -2.735 20.021 1.00 98.31 101 THR A O 1
ATOM 789 N N . ASP A 1 102 ? -18.973 -1.412 21.259 1.00 98.44 102 ASP A N 1
ATOM 790 C CA . ASP A 1 102 ? -18.607 -0.134 20.654 1.00 98.44 102 ASP A CA 1
ATOM 791 C C . ASP A 1 102 ? -17.114 0.177 20.813 1.00 98.44 102 ASP A C 1
ATOM 793 O O . ASP A 1 102 ? -16.452 0.613 19.870 1.00 98.44 102 ASP A O 1
ATOM 797 N N . SER A 1 103 ? -16.563 -0.074 22.003 1.00 98.44 103 SER A N 1
ATOM 798 C CA . SER A 1 103 ? -15.138 0.121 22.290 1.00 98.44 103 SER A CA 1
ATOM 799 C C . SER A 1 103 ? -14.273 -0.846 21.478 1.00 98.44 103 SER A C 1
ATOM 801 O O . SER A 1 103 ? -13.303 -0.427 20.850 1.00 98.44 103 SER A O 1
ATOM 803 N N . ILE A 1 104 ? -14.664 -2.124 21.405 1.00 98.31 104 ILE A N 1
ATOM 804 C CA . ILE A 1 104 ? -13.991 -3.137 20.579 1.00 98.31 104 ILE A CA 1
ATOM 805 C C . ILE A 1 104 ? -14.038 -2.753 19.092 1.00 98.31 104 ILE A C 1
ATOM 807 O O . ILE A 1 104 ? -13.035 -2.897 18.393 1.00 98.31 104 ILE A O 1
ATOM 811 N N . MET A 1 105 ? -15.174 -2.256 18.595 1.00 98.31 105 MET A N 1
ATOM 812 C CA . MET A 1 105 ? -15.318 -1.822 17.203 1.00 98.31 105 MET A CA 1
ATOM 813 C C . MET A 1 105 ? -14.431 -0.609 16.887 1.00 98.31 105 MET A C 1
ATOM 815 O O . MET A 1 105 ? -13.750 -0.610 15.862 1.00 98.31 105 MET A O 1
ATOM 819 N N . LYS A 1 106 ? -14.383 0.388 17.782 1.00 98.38 106 LYS A N 1
ATOM 820 C CA . LYS A 1 106 ? -13.531 1.582 17.642 1.00 98.38 106 LYS A CA 1
ATOM 821 C C . LYS A 1 106 ? -12.045 1.221 17.601 1.00 98.38 106 LYS A C 1
ATOM 823 O O . LYS A 1 106 ? -11.337 1.712 16.727 1.00 98.38 106 LYS A O 1
ATOM 828 N N . GLU A 1 107 ? -11.578 0.336 18.482 1.00 98.19 107 GLU A N 1
ATOM 829 C CA . GLU A 1 107 ? -10.179 -0.114 18.460 1.00 98.19 107 GLU A CA 1
ATOM 830 C C . GLU A 1 107 ? -9.850 -0.926 17.200 1.00 98.19 107 GLU A C 1
ATOM 832 O O . GLU A 1 107 ? -8.817 -0.684 16.578 1.00 98.19 107 GLU A O 1
ATOM 837 N N . ARG A 1 108 ? -10.746 -1.815 16.743 1.00 98.19 108 ARG A N 1
ATOM 838 C CA . ARG A 1 108 ? -10.559 -2.529 15.465 1.00 98.19 108 ARG A CA 1
ATOM 839 C C . ARG A 1 108 ? -10.404 -1.558 14.295 1.00 98.19 108 ARG A C 1
ATOM 841 O O . ARG A 1 108 ? -9.414 -1.659 13.574 1.00 98.19 108 ARG A O 1
ATOM 848 N N . MET A 1 109 ? -11.310 -0.587 14.162 1.00 98.06 109 MET A N 1
ATOM 849 C CA . MET A 1 109 ? -11.238 0.430 13.107 1.00 98.06 109 MET A CA 1
ATOM 850 C C . MET A 1 109 ? -9.920 1.214 13.137 1.00 98.06 109 MET A C 1
ATOM 852 O O . MET A 1 109 ? -9.309 1.378 12.087 1.00 98.06 109 MET A O 1
ATOM 856 N N . LYS A 1 110 ? -9.431 1.627 14.317 1.00 98.25 110 LYS A N 1
ATOM 857 C CA . LYS A 1 110 ? -8.112 2.278 14.442 1.00 98.25 110 LYS A CA 1
ATOM 858 C C . LYS A 1 110 ? -6.978 1.381 13.946 1.00 98.25 110 LYS A C 1
ATOM 860 O O . LYS A 1 110 ? -6.163 1.825 13.148 1.00 98.25 110 LYS A O 1
ATOM 865 N N . THR A 1 111 ? -6.939 0.114 14.369 1.00 98.12 111 THR A N 1
ATOM 866 C CA . THR A 1 111 ? -5.869 -0.811 13.943 1.00 98.12 111 THR A CA 1
ATOM 867 C C . THR A 1 111 ? -5.901 -1.112 12.442 1.00 98.12 111 THR A C 1
ATOM 869 O O . THR A 1 111 ? -4.854 -1.332 11.831 1.00 98.12 111 THR A O 1
ATOM 872 N N . GLU A 1 112 ? -7.084 -1.108 11.822 1.00 97.75 112 GLU A N 1
ATOM 873 C CA . GLU A 1 112 ? -7.233 -1.250 10.372 1.00 97.75 112 GLU A CA 1
ATOM 874 C C . GLU A 1 112 ? -6.791 0.017 9.628 1.00 97.75 112 GLU A C 1
ATOM 876 O O . GLU A 1 112 ? -6.070 -0.096 8.635 1.00 97.75 112 GLU A O 1
ATOM 881 N N . ASP A 1 113 ? -7.146 1.202 10.133 1.00 98.06 113 ASP A N 1
ATOM 882 C CA . ASP A 1 113 ? -6.752 2.504 9.581 1.00 98.06 113 ASP A CA 1
ATOM 883 C C . ASP A 1 113 ? -5.232 2.734 9.667 1.00 98.06 113 ASP A C 1
ATOM 885 O O . ASP A 1 113 ? -4.592 3.032 8.660 1.00 98.06 113 ASP A O 1
ATOM 889 N N . GLU A 1 114 ? -4.605 2.459 10.816 1.00 97.81 114 GLU A N 1
ATOM 890 C CA . GLU A 1 114 ? -3.142 2.490 10.977 1.00 97.81 114 GLU A CA 1
ATOM 891 C C . GLU A 1 114 ? -2.442 1.549 9.982 1.00 97.81 114 GLU A C 1
ATOM 893 O O . GLU A 1 114 ? -1.469 1.922 9.319 1.00 97.81 114 GLU A O 1
ATOM 898 N N . LYS A 1 115 ? -2.968 0.329 9.816 1.00 98.00 115 LYS A N 1
ATOM 899 C CA . LYS A 1 115 ? -2.445 -0.656 8.860 1.00 98.00 115 LYS A CA 1
ATOM 900 C C . LYS A 1 115 ? -2.633 -0.205 7.405 1.00 98.00 115 LYS A C 1
ATOM 902 O O . LYS A 1 115 ? -1.788 -0.511 6.559 1.00 98.00 115 LYS A O 1
ATOM 907 N N . LEU A 1 116 ? -3.725 0.485 7.080 1.00 98.25 116 LEU A N 1
ATOM 908 C CA . LEU A 1 116 ? -3.963 1.093 5.767 1.00 98.25 116 LEU A CA 1
ATOM 909 C C . LEU A 1 116 ? -3.000 2.258 5.514 1.00 98.25 116 LEU A C 1
ATOM 911 O O . LEU A 1 116 ? -2.365 2.297 4.462 1.00 98.25 116 LEU A O 1
ATOM 915 N N . MET A 1 117 ? -2.812 3.141 6.492 1.00 98.38 117 MET A N 1
ATOM 916 C CA . MET A 1 117 ? -1.906 4.286 6.419 1.00 98.38 117 MET A CA 1
ATOM 917 C C . MET A 1 117 ? -0.446 3.851 6.195 1.00 98.38 117 MET A C 1
ATOM 919 O O . MET A 1 117 ? 0.214 4.361 5.288 1.00 98.38 117 MET A O 1
ATOM 923 N N . VAL A 1 118 ? 0.029 2.817 6.903 1.00 98.25 118 VAL A N 1
ATOM 924 C CA . VAL A 1 118 ? 1.364 2.226 6.675 1.00 98.25 118 VAL A CA 1
ATOM 925 C C . VAL A 1 118 ? 1.496 1.613 5.272 1.00 98.25 118 VAL A C 1
ATOM 927 O O . VAL A 1 118 ? 2.536 1.770 4.628 1.00 98.25 118 VAL A O 1
ATOM 930 N N . GLN A 1 119 ? 0.458 0.938 4.763 1.00 98.25 119 GLN A N 1
ATOM 931 C CA . GLN A 1 119 ? 0.464 0.389 3.398 1.00 98.25 119 GLN A CA 1
ATOM 932 C C . GLN A 1 119 ? 0.501 1.489 2.330 1.00 98.25 119 GLN A C 1
ATOM 934 O O . GLN A 1 119 ? 1.265 1.370 1.371 1.00 98.25 119 GLN A O 1
ATOM 939 N N . LEU A 1 120 ? -0.286 2.556 2.501 1.00 98.44 120 LEU A N 1
ATOM 940 C CA . LEU A 1 120 ? -0.308 3.708 1.599 1.00 98.44 120 LEU A CA 1
ATOM 941 C C . LEU A 1 120 ? 1.059 4.397 1.555 1.00 98.44 120 LEU A C 1
ATOM 943 O O . LEU A 1 120 ? 1.603 4.576 0.468 1.00 98.44 120 LEU A O 1
ATOM 947 N N . TYR A 1 121 ? 1.660 4.672 2.716 1.00 98.25 121 TYR A N 1
ATOM 948 C CA . TYR A 1 121 ? 3.000 5.255 2.809 1.00 98.25 121 TYR A CA 1
ATOM 949 C C . TYR A 1 121 ? 4.067 4.395 2.109 1.00 98.25 121 TYR A C 1
ATOM 951 O O . TYR A 1 121 ? 4.890 4.901 1.342 1.00 98.25 121 TYR A O 1
ATOM 959 N N . TRP A 1 122 ? 4.038 3.072 2.307 1.00 98.44 122 TRP A N 1
ATOM 960 C CA . TRP A 1 122 ? 4.975 2.168 1.633 1.00 98.44 122 TRP A CA 1
ATOM 961 C C . TRP A 1 122 ? 4.762 2.124 0.113 1.00 98.44 122 TRP A C 1
ATOM 963 O O . TRP A 1 122 ? 5.728 2.068 -0.654 1.00 98.44 122 TRP A O 1
ATOM 973 N N . MET A 1 123 ? 3.505 2.170 -0.336 1.00 98.38 123 MET A N 1
ATOM 974 C CA . MET A 1 123 ? 3.156 2.210 -1.755 1.00 98.38 123 MET A CA 1
ATOM 975 C C . MET A 1 123 ? 3.605 3.523 -2.411 1.00 98.38 123 MET A C 1
ATOM 977 O O . MET A 1 123 ? 4.170 3.484 -3.503 1.00 98.38 123 MET A O 1
ATOM 981 N N . GLU A 1 124 ? 3.434 4.660 -1.736 1.00 98.38 124 GLU A N 1
ATOM 982 C CA . GLU A 1 124 ? 3.893 5.977 -2.188 1.00 98.38 124 GLU A CA 1
ATOM 983 C C . GLU A 1 124 ? 5.424 6.051 -2.284 1.00 98.38 124 GLU A C 1
ATOM 985 O O . GLU A 1 124 ? 5.964 6.481 -3.308 1.00 98.38 124 GLU A O 1
ATOM 990 N N . LEU A 1 125 ? 6.144 5.560 -1.269 1.00 98.38 125 LEU A N 1
ATOM 991 C CA . LEU A 1 125 ? 7.608 5.476 -1.286 1.00 98.38 125 LEU A CA 1
ATOM 992 C C . LEU A 1 125 ? 8.107 4.614 -2.459 1.00 98.38 125 LEU A C 1
ATOM 994 O O . LEU A 1 125 ? 9.076 4.956 -3.144 1.00 98.38 125 LEU A O 1
ATOM 998 N N . LYS A 1 126 ? 7.423 3.495 -2.722 1.00 98.56 126 LYS A N 1
ATOM 999 C CA . LYS A 1 126 ? 7.743 2.599 -3.836 1.00 98.56 126 LYS A CA 1
ATOM 1000 C C . LYS A 1 126 ? 7.406 3.216 -5.196 1.00 98.56 126 LYS A C 1
ATOM 1002 O O . LYS A 1 126 ? 8.172 3.009 -6.136 1.00 98.56 126 LYS A O 1
ATOM 1007 N N . ALA A 1 127 ? 6.327 3.991 -5.304 1.00 98.56 127 ALA A N 1
ATOM 1008 C CA . ALA A 1 127 ? 5.984 4.737 -6.514 1.00 98.56 127 ALA A CA 1
ATOM 1009 C C . ALA A 1 127 ? 7.076 5.764 -6.862 1.00 98.56 127 ALA A C 1
ATOM 1011 O O . ALA A 1 127 ? 7.591 5.738 -7.979 1.00 98.56 127 ALA A O 1
ATOM 1012 N N . HIS A 1 128 ? 7.532 6.559 -5.888 1.00 98.44 128 HIS A N 1
ATOM 1013 C CA . HIS A 1 128 ? 8.653 7.491 -6.070 1.00 98.44 128 HIS A CA 1
ATOM 1014 C C . HIS A 1 128 ? 9.950 6.776 -6.497 1.00 98.44 128 HIS A C 1
ATOM 1016 O O . HIS A 1 128 ? 10.655 7.240 -7.396 1.00 98.44 128 HIS A O 1
ATOM 1022 N N . GLN A 1 129 ? 10.267 5.615 -5.907 1.00 98.44 129 GLN A N 1
ATOM 1023 C CA . GLN A 1 129 ? 11.437 4.830 -6.322 1.00 98.44 129 GLN A CA 1
ATOM 1024 C C . GLN A 1 129 ? 11.308 4.308 -7.765 1.00 98.44 129 GLN A C 1
ATOM 1026 O O . GLN A 1 129 ? 12.301 4.266 -8.499 1.00 98.44 129 GLN A O 1
ATOM 1031 N N . LEU A 1 130 ? 10.108 3.892 -8.181 1.00 98.69 130 LEU A N 1
ATOM 1032 C CA . LEU A 1 130 ? 9.844 3.450 -9.552 1.00 98.69 130 LEU A CA 1
ATOM 1033 C C . LEU A 1 130 ? 9.958 4.608 -10.547 1.00 98.69 130 LEU A C 1
ATOM 1035 O O . LEU A 1 130 ? 10.592 4.429 -11.584 1.00 98.69 130 LEU A O 1
ATOM 1039 N N . GLU A 1 131 ? 9.452 5.795 -10.212 1.00 98.50 131 GLU A N 1
ATOM 1040 C CA . GLU A 1 131 ? 9.581 6.984 -11.058 1.00 98.50 131 GLU A CA 1
ATOM 1041 C C . GLU A 1 131 ? 11.055 7.370 -11.271 1.00 98.50 131 GLU A C 1
ATOM 1043 O O . GLU A 1 131 ? 11.489 7.579 -12.405 1.00 98.50 131 GLU A O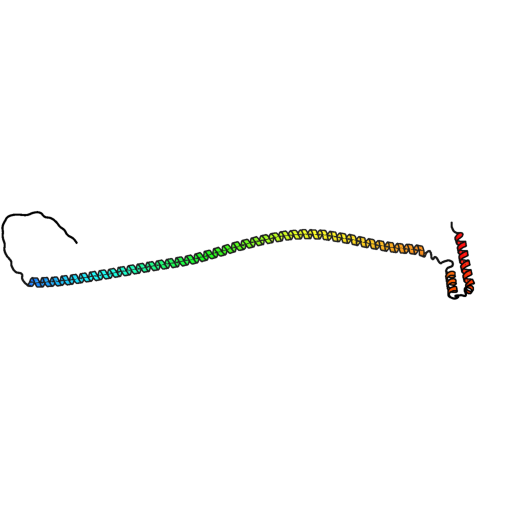 1
ATOM 1048 N N . GLN A 1 132 ? 11.874 7.377 -10.211 1.00 98.50 132 GLN A N 1
ATOM 1049 C CA . GLN A 1 132 ? 13.320 7.616 -10.331 1.00 98.50 132 GLN A CA 1
ATOM 1050 C C . GLN A 1 132 ? 13.996 6.599 -11.268 1.00 98.50 132 GLN A C 1
ATOM 1052 O O . GLN A 1 132 ? 14.790 6.974 -12.137 1.00 98.50 132 GLN A O 1
ATOM 1057 N N . ARG A 1 133 ? 13.641 5.311 -11.144 1.00 98.62 133 ARG A N 1
ATOM 1058 C CA . ARG A 1 133 ? 14.144 4.233 -12.015 1.00 98.62 133 ARG A CA 1
ATOM 1059 C C . ARG A 1 133 ? 13.692 4.411 -13.465 1.00 98.62 133 ARG A C 1
ATOM 1061 O O . ARG A 1 133 ? 14.489 4.188 -14.375 1.00 98.62 133 ARG A O 1
ATOM 1068 N N . GLU A 1 134 ? 12.453 4.836 -13.695 1.00 98.56 134 GLU A N 1
ATOM 1069 C CA . GLU A 1 134 ? 11.936 5.133 -15.032 1.00 98.56 134 GLU A CA 1
ATOM 1070 C C . GLU A 1 134 ? 12.674 6.322 -15.660 1.00 98.56 134 GLU A C 1
ATOM 1072 O O . GLU A 1 134 ? 13.106 6.239 -16.811 1.00 98.56 134 GLU A O 1
ATOM 1077 N N . GLN A 1 135 ? 12.914 7.397 -14.904 1.00 98.62 135 GLN A N 1
ATOM 1078 C CA . GLN A 1 135 ? 13.694 8.544 -15.372 1.00 98.62 135 GLN A CA 1
ATOM 1079 C C . GLN A 1 135 ? 15.136 8.151 -15.740 1.00 98.62 135 GLN A C 1
ATOM 1081 O O . GLN A 1 135 ? 15.655 8.611 -16.761 1.00 98.62 135 GLN A O 1
ATOM 1086 N N . GLU A 1 136 ? 15.790 7.284 -14.960 1.00 98.31 136 GLU A N 1
ATOM 1087 C CA . GLU A 1 136 ? 17.100 6.722 -15.315 1.00 98.31 136 GLU A CA 1
ATOM 1088 C C . GLU A 1 136 ? 17.056 5.882 -16.596 1.00 98.31 136 GLU A C 1
ATOM 1090 O O . GLU A 1 136 ? 17.890 6.071 -17.486 1.00 98.31 136 GLU A O 1
ATOM 1095 N N . LEU A 1 137 ? 16.087 4.969 -16.715 1.00 98.56 137 LEU A N 1
ATOM 1096 C CA . LEU A 1 137 ? 15.910 4.135 -17.906 1.00 98.56 137 LEU A CA 1
ATOM 1097 C C . LEU A 1 137 ? 15.633 4.986 -19.148 1.00 98.56 137 LEU A C 1
ATOM 1099 O O . LEU A 1 137 ? 16.207 4.727 -20.205 1.00 98.56 137 LEU A O 1
ATOM 1103 N N . LYS A 1 138 ? 14.833 6.049 -19.017 1.00 98.62 138 LYS A N 1
ATOM 1104 C CA . LYS A 1 138 ? 14.534 7.007 -20.086 1.00 98.62 138 LYS A CA 1
ATOM 1105 C C . LYS A 1 138 ? 15.789 7.755 -20.543 1.00 98.62 138 LYS A C 1
ATOM 1107 O O . LYS A 1 138 ? 16.035 7.809 -21.745 1.00 98.62 138 LYS A O 1
ATOM 1112 N N . LYS A 1 139 ? 16.623 8.239 -19.610 1.00 98.50 139 LYS A N 1
ATOM 1113 C CA . LYS A 1 139 ? 17.930 8.870 -19.905 1.00 98.50 139 LYS A CA 1
ATOM 1114 C C . LYS A 1 139 ? 18.889 7.910 -20.619 1.00 98.50 139 LYS A C 1
ATOM 1116 O O . LYS A 1 139 ? 19.538 8.292 -21.588 1.00 98.50 139 LYS A O 1
ATOM 1121 N N . ARG A 1 140 ? 18.965 6.645 -20.188 1.00 98.38 140 ARG A N 1
ATOM 1122 C CA . ARG A 1 140 ? 19.763 5.619 -20.890 1.00 98.38 140 ARG A CA 1
ATOM 1123 C C . ARG A 1 140 ? 19.190 5.345 -22.285 1.00 98.38 140 ARG A C 1
ATOM 1125 O O . ARG A 1 140 ? 19.940 5.282 -23.252 1.00 98.38 140 ARG A O 1
ATOM 1132 N N . GLY A 1 141 ? 17.867 5.248 -22.406 1.00 98.50 141 GLY A N 1
ATOM 1133 C CA . GLY A 1 141 ? 17.161 5.021 -23.666 1.00 98.50 141 GLY A CA 1
ATOM 1134 C C . GLY A 1 141 ? 17.366 6.127 -24.704 1.00 98.50 141 GLY A C 1
ATOM 1135 O O . GLY A 1 141 ? 17.521 5.815 -25.883 1.00 98.50 141 GLY A O 1
ATOM 1136 N N . THR A 1 142 ? 17.419 7.403 -24.301 1.00 98.56 142 THR A N 1
ATOM 1137 C CA . THR A 1 142 ? 17.755 8.505 -25.221 1.00 98.56 142 THR A CA 1
ATOM 1138 C C . THR A 1 142 ? 19.203 8.413 -25.693 1.00 98.56 142 THR A C 1
ATOM 1140 O O . THR A 1 142 ? 19.437 8.454 -26.898 1.00 98.56 142 THR A O 1
ATOM 1143 N N . LEU A 1 143 ? 20.157 8.173 -24.784 1.00 98.25 143 LEU A N 1
ATOM 1144 C CA . LEU A 1 143 ? 21.570 8.002 -25.144 1.00 98.25 143 LEU A CA 1
ATOM 1145 C C . LEU A 1 143 ? 21.779 6.826 -26.112 1.00 98.25 143 LEU A C 1
ATOM 1147 O O . LEU A 1 143 ? 22.445 6.985 -27.133 1.00 98.25 143 LEU A O 1
ATOM 1151 N N . TYR A 1 144 ? 21.171 5.662 -25.855 1.00 98.44 144 TYR A N 1
ATOM 1152 C CA . TYR A 1 144 ? 21.259 4.517 -26.769 1.00 98.44 144 TYR A CA 1
ATOM 1153 C C . TYR A 1 144 ? 20.672 4.825 -28.153 1.00 98.44 144 TYR A C 1
ATOM 1155 O O . TYR A 1 144 ? 21.300 4.489 -29.156 1.00 98.44 144 TYR A O 1
ATOM 1163 N N . LYS A 1 145 ? 19.524 5.514 -28.231 1.00 98.62 145 LYS A N 1
ATOM 1164 C CA . LYS A 1 145 ? 18.944 5.954 -29.513 1.00 98.62 145 LYS A CA 1
ATOM 1165 C C . LYS A 1 145 ? 19.867 6.915 -30.263 1.00 98.62 145 LYS A C 1
ATOM 1167 O O . LYS A 1 145 ? 20.055 6.751 -31.463 1.00 98.62 145 LYS A O 1
ATOM 1172 N N . GLU A 1 146 ? 20.491 7.869 -29.574 1.00 98.38 146 GLU A N 1
ATOM 1173 C CA . GLU A 1 146 ? 21.482 8.758 -30.188 1.00 98.38 146 GLU A CA 1
ATOM 1174 C C . GLU A 1 146 ? 22.718 8.010 -30.699 1.00 98.38 146 GLU A C 1
ATOM 1176 O O . GLU A 1 146 ? 23.240 8.348 -31.760 1.00 98.38 146 GLU A O 1
ATOM 1181 N N . HIS A 1 147 ? 23.215 7.017 -29.956 1.00 98.31 147 HIS A N 1
ATOM 1182 C CA . HIS A 1 147 ? 24.349 6.201 -30.392 1.00 98.31 147 HIS A CA 1
ATOM 1183 C C . HIS A 1 147 ? 24.012 5.377 -31.637 1.00 98.31 147 HIS A C 1
ATOM 1185 O O . HIS A 1 147 ? 24.826 5.336 -32.559 1.00 98.31 147 HIS A O 1
ATOM 1191 N N . ILE A 1 148 ? 22.815 4.782 -31.688 1.00 98.62 148 ILE A N 1
ATOM 1192 C CA . ILE A 1 148 ? 22.311 4.058 -32.863 1.00 98.62 148 ILE A CA 1
ATOM 1193 C C . ILE A 1 148 ? 22.202 5.012 -34.058 1.00 98.62 148 ILE A C 1
ATOM 1195 O O . ILE A 1 148 ? 22.842 4.759 -35.071 1.00 98.62 148 ILE A O 1
ATOM 1199 N N . ALA A 1 149 ? 21.537 6.163 -33.914 1.00 98.56 149 ALA A N 1
ATOM 1200 C CA . ALA A 1 149 ? 21.411 7.143 -34.996 1.00 98.56 149 ALA A CA 1
ATOM 1201 C C . ALA A 1 149 ? 22.779 7.644 -35.512 1.00 98.56 149 ALA A C 1
ATOM 1203 O O . ALA A 1 149 ? 22.999 7.753 -36.715 1.00 98.56 149 ALA A O 1
ATOM 1204 N N . LYS A 1 150 ? 23.749 7.893 -34.617 1.00 98.31 150 LYS A N 1
ATOM 1205 C CA . LYS A 1 150 ? 25.128 8.274 -34.994 1.00 98.31 150 LYS A CA 1
ATOM 1206 C C . LYS A 1 150 ? 25.859 7.155 -35.755 1.00 98.31 150 LYS A C 1
ATOM 1208 O O . LYS A 1 150 ? 26.685 7.458 -36.616 1.00 98.31 150 LYS A O 1
ATOM 1213 N N . LEU A 1 151 ? 25.595 5.886 -35.435 1.00 98.38 151 LEU A N 1
ATOM 1214 C CA . LEU A 1 151 ? 26.136 4.726 -36.154 1.00 98.38 151 LEU A CA 1
ATOM 1215 C C . LEU A 1 151 ? 25.462 4.546 -37.519 1.00 98.38 151 LEU A C 1
ATOM 1217 O O . LEU A 1 151 ? 26.165 4.353 -38.507 1.00 98.38 151 LEU A O 1
ATOM 1221 N N . GLU A 1 152 ? 24.137 4.670 -37.585 1.00 98.31 152 GLU A N 1
ATOM 1222 C CA . GLU A 1 152 ? 23.348 4.609 -38.820 1.00 98.31 152 GLU A CA 1
ATOM 1223 C C . GLU A 1 152 ? 23.795 5.688 -39.812 1.00 98.31 152 GLU A C 1
ATOM 1225 O O . GLU A 1 152 ? 24.161 5.348 -40.937 1.00 98.31 152 GLU A O 1
ATOM 1230 N N . THR A 1 153 ? 23.897 6.955 -39.387 1.00 98.44 153 THR A N 1
ATOM 1231 C CA . THR A 1 153 ? 24.403 8.049 -40.236 1.00 98.44 153 THR A CA 1
ATOM 1232 C C . THR A 1 153 ? 25.779 7.714 -40.810 1.00 98.44 153 THR A C 1
ATOM 1234 O O . THR A 1 153 ? 25.927 7.665 -42.031 1.00 98.44 153 THR A O 1
ATOM 1237 N N . LYS A 1 154 ? 26.761 7.368 -39.963 1.00 98.31 154 LYS A N 1
ATOM 1238 C CA . LYS A 1 154 ? 28.113 6.985 -40.415 1.00 98.31 154 LYS A CA 1
ATOM 1239 C C . LYS A 1 154 ? 28.105 5.795 -41.375 1.00 98.31 154 LYS A C 1
ATOM 1241 O O . LYS A 1 154 ? 28.908 5.748 -42.301 1.00 98.31 154 LYS A O 1
ATOM 1246 N N . CYS A 1 155 ? 27.215 4.830 -41.159 1.00 98.12 155 CYS A N 1
ATOM 1247 C CA . CYS A 1 155 ? 27.063 3.666 -42.021 1.00 98.12 155 CYS A CA 1
ATOM 1248 C C . CYS A 1 155 ? 26.530 4.074 -43.406 1.00 98.12 155 CYS A C 1
ATOM 1250 O O . CYS A 1 155 ? 27.091 3.669 -44.424 1.00 98.12 155 CYS A O 1
ATOM 1252 N N . THR A 1 156 ? 25.520 4.951 -43.462 1.00 98.44 156 THR A N 1
ATOM 1253 C CA . THR A 1 156 ? 24.992 5.485 -44.731 1.00 98.44 156 THR A CA 1
ATOM 1254 C C . THR A 1 156 ? 26.009 6.353 -45.477 1.00 98.44 156 THR A C 1
ATOM 1256 O O . THR A 1 156 ? 26.161 6.201 -46.689 1.00 98.44 156 THR A O 1
ATOM 1259 N N . GLU A 1 157 ? 26.765 7.197 -44.768 1.00 98.00 157 GLU A N 1
ATOM 1260 C CA . GLU A 1 157 ? 27.863 7.992 -45.331 1.00 98.00 157 GLU A CA 1
ATOM 1261 C C . GLU A 1 157 ? 28.959 7.089 -45.908 1.00 98.00 157 GLU A C 1
ATOM 1263 O O . GLU A 1 157 ? 29.379 7.277 -47.051 1.00 98.00 157 GLU A O 1
ATOM 1268 N N . PHE A 1 158 ? 29.379 6.066 -45.156 1.00 98.31 158 PHE A N 1
ATOM 1269 C CA . PHE A 1 158 ? 30.392 5.111 -45.596 1.00 98.31 158 PHE A CA 1
ATOM 1270 C C . PHE A 1 158 ? 29.953 4.342 -46.849 1.00 98.31 158 PHE A C 1
ATOM 1272 O O . PHE A 1 158 ? 30.727 4.247 -47.805 1.00 98.31 158 PHE A O 1
ATOM 1279 N N . TYR A 1 159 ? 28.714 3.838 -46.892 1.00 98.12 159 TYR A N 1
ATOM 1280 C CA . TYR A 1 159 ? 28.188 3.156 -48.078 1.00 98.12 159 TYR A CA 1
ATOM 1281 C C . TYR A 1 159 ? 28.080 4.088 -49.286 1.00 98.12 159 TYR A C 1
ATOM 1283 O O . TYR A 1 159 ? 28.457 3.683 -50.386 1.00 98.12 159 TYR A O 1
ATOM 1291 N N . LYS A 1 160 ? 27.637 5.338 -49.095 1.00 98.25 160 LYS A N 1
ATOM 1292 C CA . LYS A 1 160 ? 27.585 6.345 -50.163 1.00 98.25 160 LYS A CA 1
ATOM 1293 C C . LYS A 1 160 ? 28.977 6.605 -50.748 1.00 98.25 160 LYS A C 1
ATOM 1295 O O . LYS A 1 160 ? 29.168 6.430 -51.948 1.00 98.25 160 LYS A O 1
ATOM 1300 N N . VAL A 1 161 ? 29.957 6.942 -49.907 1.00 98.06 161 VAL A N 1
ATOM 1301 C CA . VAL A 1 161 ? 31.340 7.216 -50.344 1.00 98.06 161 VAL A CA 1
ATOM 1302 C C . VAL A 1 161 ? 31.979 5.980 -50.986 1.00 98.06 161 VAL A C 1
ATOM 1304 O O . VAL A 1 161 ? 32.695 6.102 -51.978 1.00 98.06 161 VAL A O 1
ATOM 1307 N N . THR A 1 162 ? 31.689 4.779 -50.479 1.00 97.69 162 THR A N 1
ATOM 1308 C CA . THR A 1 162 ? 32.170 3.520 -51.070 1.00 97.69 162 THR A CA 1
ATOM 1309 C C . THR A 1 162 ? 31.576 3.286 -52.460 1.00 97.69 162 THR A C 1
ATOM 1311 O O . THR A 1 162 ? 32.314 2.943 -53.383 1.00 97.69 162 THR A O 1
ATOM 1314 N N . ALA A 1 163 ? 30.272 3.514 -52.643 1.00 97.94 163 ALA A N 1
ATOM 1315 C CA . ALA A 1 163 ? 29.609 3.386 -53.940 1.00 97.94 163 ALA A CA 1
ATOM 1316 C C . ALA A 1 163 ? 30.118 4.425 -54.957 1.00 97.94 163 ALA A C 1
ATOM 1318 O O . ALA A 1 163 ? 30.434 4.065 -56.091 1.00 97.94 163 ALA A O 1
ATOM 1319 N N . GLU A 1 164 ? 30.268 5.689 -54.545 1.00 97.62 164 GLU A N 1
ATOM 1320 C CA . GLU A 1 164 ? 30.826 6.768 -55.374 1.00 97.62 164 GLU A CA 1
ATOM 1321 C C . GLU A 1 164 ? 32.283 6.481 -55.775 1.00 97.62 164 GLU A C 1
ATOM 1323 O O . GLU A 1 164 ? 32.635 6.585 -56.950 1.00 97.62 164 GLU A O 1
ATOM 1328 N N . SER A 1 165 ? 33.122 6.046 -54.828 1.00 97.00 165 SER A N 1
ATOM 1329 C CA . SER A 1 165 ? 34.522 5.682 -55.081 1.00 97.00 165 SER A CA 1
ATOM 1330 C C . SER A 1 165 ? 34.653 4.459 -55.996 1.00 97.00 165 SER A C 1
ATOM 1332 O O . SER A 1 165 ? 35.465 4.462 -56.921 1.00 97.00 165 SER A O 1
ATOM 1334 N N . PHE A 1 166 ? 33.812 3.434 -55.812 1.00 97.81 166 PHE A N 1
ATOM 1335 C CA . PHE A 1 166 ? 33.777 2.261 -56.688 1.00 97.81 166 PHE A CA 1
ATOM 1336 C C . PHE A 1 166 ? 33.341 2.625 -58.114 1.00 97.81 166 PHE A C 1
ATOM 1338 O O . PHE A 1 166 ? 33.992 2.227 -59.082 1.00 97.81 166 PHE A O 1
ATOM 1345 N N . GLN A 1 167 ? 32.276 3.422 -58.255 1.00 97.19 167 GLN A N 1
ATOM 1346 C CA . GLN A 1 167 ? 31.808 3.910 -59.552 1.00 97.19 167 GLN A CA 1
ATOM 1347 C C . GLN A 1 167 ? 32.896 4.730 -60.256 1.00 97.19 167 GLN A C 1
ATOM 1349 O O . GLN A 1 167 ? 33.192 4.469 -61.423 1.00 97.19 167 GLN A O 1
ATOM 1354 N N . LYS A 1 168 ? 33.540 5.656 -59.537 1.00 97.44 168 LYS A N 1
ATOM 1355 C CA . LYS A 1 168 ? 34.642 6.471 -60.055 1.00 97.44 168 LYS A CA 1
ATOM 1356 C C . LYS A 1 168 ? 35.840 5.616 -60.468 1.00 97.44 168 LYS A C 1
ATOM 1358 O O . LYS A 1 168 ? 36.328 5.770 -61.580 1.00 97.44 168 LYS A O 1
ATOM 1363 N N . GLY A 1 169 ? 36.279 4.669 -59.637 1.00 96.19 169 GLY A N 1
ATOM 1364 C CA . GLY A 1 169 ? 37.384 3.762 -59.969 1.00 96.19 169 GLY A CA 1
ATOM 1365 C C . GLY A 1 169 ? 37.084 2.882 -61.190 1.00 96.19 169 GLY A C 1
ATOM 1366 O O . GLY A 1 169 ? 37.960 2.664 -62.032 1.00 96.19 169 GLY A O 1
ATOM 1367 N N . LYS A 1 170 ? 35.830 2.436 -61.345 1.00 95.62 170 LYS A N 1
ATOM 1368 C CA . LYS A 1 170 ? 35.344 1.735 -62.544 1.00 95.62 170 LYS A CA 1
ATOM 1369 C C . LYS A 1 170 ? 35.398 2.639 -63.781 1.00 95.62 170 LYS A C 1
ATOM 1371 O O . LYS A 1 170 ? 35.873 2.197 -64.823 1.00 95.62 170 LYS A O 1
ATOM 1376 N N . GLU A 1 171 ? 34.945 3.887 -63.679 1.00 94.44 171 GLU A N 1
ATOM 1377 C CA . GLU A 1 171 ? 34.966 4.865 -64.776 1.00 94.44 171 GLU A CA 1
ATOM 1378 C C . GLU A 1 171 ? 36.386 5.300 -65.158 1.00 94.44 171 GLU A C 1
ATOM 1380 O O . GLU A 1 171 ? 36.701 5.358 -66.341 1.00 94.44 171 GLU A O 1
ATOM 1385 N N . GLU A 1 172 ? 37.278 5.542 -64.197 1.00 93.12 172 GLU A N 1
ATOM 1386 C CA . GLU A 1 172 ? 38.693 5.850 -64.444 1.00 93.12 172 GLU A CA 1
ATOM 1387 C C . GLU A 1 172 ? 39.414 4.675 -65.113 1.00 93.12 172 GLU A C 1
ATOM 1389 O O . GLU A 1 172 ? 40.130 4.866 -66.098 1.00 93.12 172 GLU A O 1
ATOM 1394 N N . THR A 1 173 ? 39.172 3.449 -64.637 1.00 91.56 173 THR A N 1
ATOM 1395 C CA . THR A 1 173 ? 39.687 2.224 -65.267 1.00 91.56 173 THR A CA 1
ATOM 1396 C C . THR A 1 173 ? 39.148 2.086 -66.689 1.00 91.56 173 THR A C 1
ATOM 1398 O O . THR A 1 173 ? 39.927 1.901 -67.625 1.00 91.56 173 THR A O 1
ATOM 1401 N N . HIS A 1 174 ? 37.835 2.241 -66.880 1.00 89.62 174 HIS A N 1
ATOM 1402 C CA . HIS A 1 174 ? 37.218 2.188 -68.200 1.00 89.62 174 HIS A CA 1
ATOM 1403 C C . HIS A 1 174 ? 37.803 3.253 -69.132 1.00 89.62 174 HIS A C 1
ATOM 1405 O O . HIS A 1 174 ? 38.276 2.907 -70.203 1.00 89.62 174 HIS A O 1
ATOM 1411 N N . ASN A 1 175 ? 37.886 4.517 -68.716 1.00 88.12 175 ASN A N 1
ATOM 1412 C CA . ASN A 1 175 ? 38.441 5.609 -69.520 1.00 88.12 175 ASN A CA 1
ATOM 1413 C C . ASN A 1 175 ? 39.930 5.416 -69.851 1.00 88.12 175 ASN A C 1
ATOM 1415 O O . ASN A 1 175 ? 40.367 5.773 -70.948 1.00 88.12 175 ASN A O 1
ATOM 1419 N N . ARG A 1 176 ? 40.713 4.832 -68.933 1.00 85.50 176 ARG A N 1
ATOM 1420 C CA . ARG A 1 176 ? 42.120 4.491 -69.176 1.00 85.50 176 ARG A CA 1
ATOM 1421 C C . ARG A 1 176 ? 42.251 3.423 -70.258 1.00 85.50 176 ARG A C 1
ATOM 1423 O O . ARG A 1 176 ? 43.076 3.593 -71.149 1.00 85.50 176 ARG A O 1
ATOM 1430 N N . PHE A 1 177 ? 41.455 2.355 -70.200 1.00 82.81 177 PHE A N 1
ATOM 1431 C CA . PHE A 1 177 ? 41.563 1.227 -71.133 1.00 82.81 177 PHE A CA 1
ATOM 1432 C C . PHE A 1 177 ? 40.736 1.383 -72.419 1.00 82.81 177 PHE A C 1
ATOM 1434 O O . PHE A 1 177 ? 41.155 0.874 -73.449 1.00 82.81 177 PHE A O 1
ATOM 1441 N N . ALA A 1 178 ? 39.647 2.154 -72.429 1.00 76.06 178 ALA A N 1
ATOM 1442 C CA . ALA A 1 178 ? 38.827 2.419 -73.618 1.00 76.06 178 ALA A CA 1
ATOM 1443 C C . ALA A 1 178 ? 39.588 3.198 -74.705 1.00 76.06 178 ALA A C 1
ATOM 1445 O O . ALA A 1 178 ? 39.334 3.016 -75.892 1.00 76.06 178 ALA A O 1
ATOM 1446 N N . ARG A 1 179 ? 40.569 4.026 -74.312 1.00 65.44 179 ARG A N 1
ATOM 1447 C CA . ARG A 1 179 ? 41.514 4.665 -75.248 1.00 65.44 179 ARG A CA 1
ATOM 1448 C C . ARG A 1 179 ? 42.460 3.660 -75.905 1.00 65.44 179 ARG A C 1
ATOM 1450 O O . ARG A 1 179 ? 42.919 3.892 -77.019 1.00 65.44 179 ARG A O 1
ATOM 1457 N N . PHE A 1 180 ? 42.739 2.547 -75.233 1.00 62.88 180 PHE A N 1
ATOM 1458 C CA . PHE A 1 180 ? 43.517 1.438 -75.766 1.00 62.88 180 PHE A CA 1
ATOM 1459 C C . PHE A 1 180 ? 42.571 0.374 -76.324 1.00 62.88 180 PHE A C 1
ATOM 1461 O O . PHE A 1 180 ? 42.433 -0.715 -75.766 1.00 62.88 180 PHE A O 1
ATOM 1468 N N . ASN A 1 181 ? 41.964 0.661 -77.478 1.00 60.12 181 ASN A N 1
ATOM 1469 C CA . ASN A 1 181 ? 41.452 -0.407 -78.330 1.00 60.12 181 ASN A CA 1
ATOM 1470 C C . ASN A 1 181 ? 42.655 -1.191 -78.885 1.00 60.12 181 ASN A C 1
ATO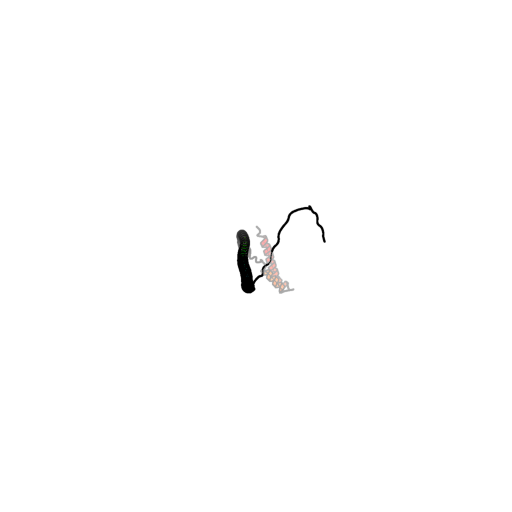M 1472 O O . ASN A 1 181 ? 43.157 -0.903 -79.972 1.00 60.12 181 ASN A O 1
ATOM 1476 N N . ILE A 1 182 ? 43.184 -2.125 -78.085 1.00 64.38 182 ILE A N 1
ATOM 1477 C CA . ILE A 1 182 ? 44.307 -2.990 -78.458 1.00 64.38 182 ILE A CA 1
ATOM 1478 C C . ILE A 1 182 ? 43.778 -4.040 -79.435 1.00 64.38 182 ILE A C 1
ATOM 1480 O O . ILE A 1 182 ? 43.592 -5.203 -79.083 1.00 64.38 182 ILE A O 1
ATOM 1484 N N . GLN A 1 183 ? 43.539 -3.624 -80.678 1.00 66.44 183 GLN A N 1
ATOM 1485 C CA . GLN A 1 183 ? 43.324 -4.557 -81.771 1.00 66.44 183 GLN A CA 1
ATOM 1486 C C . GLN A 1 183 ? 44.649 -5.308 -82.001 1.00 66.44 183 GLN A C 1
ATOM 1488 O O . GLN A 1 183 ? 45.669 -4.675 -82.298 1.00 66.44 183 GLN A O 1
ATOM 1493 N N . PRO A 1 184 ? 44.697 -6.640 -81.819 1.00 75.19 184 PRO A N 1
ATOM 1494 C CA . PRO A 1 184 ? 45.903 -7.409 -82.098 1.00 75.19 184 PRO A CA 1
ATOM 1495 C C . PRO A 1 184 ? 46.307 -7.223 -83.565 1.00 75.19 184 PRO A C 1
ATOM 1497 O O . PRO A 1 184 ? 45.531 -7.539 -84.460 1.00 75.19 184 PRO A O 1
ATOM 1500 N N . VAL A 1 185 ? 47.534 -6.740 -83.807 1.00 82.56 185 VAL A N 1
ATOM 1501 C CA . VAL A 1 185 ? 48.037 -6.301 -85.134 1.00 82.56 185 VAL A CA 1
ATOM 1502 C C . VAL A 1 185 ? 47.804 -7.332 -86.245 1.00 82.56 185 VAL A C 1
ATOM 1504 O O . VAL A 1 185 ? 47.509 -6.969 -87.376 1.00 82.56 185 VAL A O 1
ATOM 1507 N N . CYS A 1 186 ? 47.918 -8.619 -85.914 1.00 86.81 186 CYS A N 1
ATOM 1508 C CA . CYS A 1 186 ? 47.709 -9.732 -86.840 1.00 86.81 186 CYS A CA 1
ATOM 1509 C C . CYS A 1 186 ? 46.491 -10.593 -86.463 1.00 86.81 186 CYS A C 1
ATOM 1511 O O . CYS A 1 186 ? 46.390 -11.726 -86.919 1.00 86.81 186 CYS A O 1
ATOM 1513 N N . GLY A 1 187 ? 45.586 -10.101 -85.611 1.00 85.88 187 GLY A N 1
ATOM 1514 C CA . GLY A 1 187 ? 44.482 -10.878 -85.038 1.00 85.88 187 GLY A CA 1
ATOM 1515 C C . GLY A 1 187 ? 43.397 -11.267 -86.038 1.00 85.88 187 GLY A C 1
ATOM 1516 O O . GLY A 1 187 ? 42.829 -12.353 -85.932 1.00 85.88 187 GLY A O 1
ATOM 1517 N N . ASP A 1 188 ? 43.162 -10.440 -87.054 1.00 88.69 188 ASP A N 1
ATOM 1518 C CA . ASP A 1 188 ? 42.236 -10.769 -88.141 1.00 88.69 188 ASP A CA 1
ATOM 1519 C C . ASP A 1 188 ? 42.798 -11.916 -88.999 1.00 88.69 188 ASP A C 1
ATOM 1521 O O . ASP A 1 188 ? 42.108 -12.904 -89.257 1.00 88.69 188 ASP A O 1
ATOM 1525 N N . LEU A 1 189 ? 44.095 -11.862 -89.330 1.00 89.75 189 LEU A N 1
ATOM 1526 C CA . LEU A 1 189 ? 44.820 -12.961 -89.981 1.00 89.75 189 LEU A CA 1
ATOM 1527 C C . LEU A 1 189 ? 44.900 -14.210 -89.087 1.00 89.75 189 LEU A C 1
ATOM 1529 O O . LEU A 1 189 ? 44.730 -15.320 -89.586 1.00 89.75 189 LEU A O 1
ATOM 1533 N N . GLN A 1 190 ? 45.094 -14.047 -87.774 1.00 88.88 190 GLN A N 1
ATOM 1534 C CA . GLN A 1 190 ? 45.079 -15.134 -86.788 1.00 88.88 190 GLN A CA 1
ATOM 1535 C C . GLN A 1 190 ? 43.713 -15.837 -86.760 1.00 88.88 190 GLN A C 1
ATOM 1537 O O . GLN A 1 190 ? 43.635 -17.064 -86.747 1.00 88.88 190 GLN A O 1
ATOM 1542 N N . SER A 1 191 ? 42.630 -15.063 -86.807 1.00 90.94 191 SER A N 1
ATOM 1543 C CA . SER A 1 191 ? 41.261 -15.580 -86.850 1.00 90.94 191 SER A CA 1
ATOM 1544 C C . SER A 1 191 ? 40.982 -16.306 -88.168 1.00 90.94 191 SER A C 1
ATOM 1546 O O . SER A 1 191 ? 40.412 -17.397 -88.164 1.00 90.94 191 SER A O 1
ATOM 1548 N N . GLN A 1 192 ? 41.445 -15.755 -89.296 1.00 90.44 192 GLN A N 1
ATOM 1549 C CA . GLN A 1 192 ? 41.317 -16.378 -90.617 1.00 90.44 192 GLN A CA 1
ATOM 1550 C C . GLN A 1 192 ? 42.121 -17.679 -90.745 1.00 90.44 192 GLN A C 1
ATOM 1552 O O . GLN A 1 192 ? 41.590 -18.655 -91.275 1.00 90.44 192 GLN A O 1
ATOM 1557 N N . ILE A 1 193 ? 43.360 -17.748 -90.238 1.00 90.88 193 ILE A N 1
ATOM 1558 C CA . ILE A 1 193 ? 44.162 -18.980 -90.320 1.00 90.88 193 ILE A CA 1
ATOM 1559 C C . ILE A 1 193 ? 43.606 -20.086 -89.413 1.00 90.88 193 ILE A C 1
ATOM 1561 O O . ILE A 1 193 ? 43.502 -21.235 -89.845 1.00 90.88 193 ILE A O 1
ATOM 1565 N N . LEU A 1 194 ? 43.159 -19.743 -88.197 1.00 91.06 194 LEU A N 1
ATOM 1566 C CA . LEU A 1 194 ? 42.490 -20.689 -87.296 1.00 91.06 194 LEU A CA 1
ATOM 1567 C C . LEU A 1 194 ? 41.182 -21.219 -87.901 1.00 91.06 194 LEU A C 1
ATOM 1569 O O . LEU A 1 194 ? 40.917 -22.420 -87.834 1.00 91.06 194 LEU A O 1
ATOM 1573 N N . LYS A 1 195 ? 40.394 -20.346 -88.544 1.00 92.69 195 LYS A N 1
ATOM 1574 C CA . LYS A 1 195 ? 39.190 -20.740 -89.285 1.00 92.69 195 LYS A CA 1
ATOM 1575 C C . LYS A 1 195 ? 39.529 -21.677 -90.451 1.00 92.69 195 LYS A C 1
ATOM 1577 O O . LYS A 1 195 ? 38.955 -22.760 -90.535 1.00 92.69 195 LYS A O 1
ATOM 1582 N N . CYS A 1 196 ? 40.510 -21.316 -91.281 1.00 90.94 196 CYS A N 1
ATOM 1583 C CA . CYS A 1 196 ? 40.907 -22.113 -92.441 1.00 90.94 196 CYS A CA 1
ATOM 1584 C C . CYS A 1 196 ? 41.382 -23.520 -92.048 1.00 90.94 196 CYS A C 1
ATOM 1586 O O . CYS A 1 196 ? 40.953 -24.493 -92.667 1.00 90.94 196 CYS A O 1
ATOM 1588 N N . TYR A 1 197 ? 42.211 -23.659 -91.003 1.00 91.19 197 TYR A N 1
ATOM 1589 C CA . TYR A 1 197 ? 42.660 -24.975 -90.531 1.00 91.19 197 TYR A CA 1
ATOM 1590 C C . TYR A 1 197 ? 41.527 -25.826 -89.950 1.00 91.19 197 TYR A C 1
ATOM 1592 O O . TYR A 1 197 ? 41.527 -27.040 -90.150 1.00 91.19 197 TYR A O 1
ATOM 1600 N N . LYS A 1 198 ? 40.546 -25.210 -89.278 1.00 91.44 198 LYS A N 1
ATOM 1601 C CA . LYS A 1 198 ? 39.350 -25.912 -88.790 1.00 91.44 198 LYS A CA 1
ATOM 1602 C C . LYS A 1 198 ? 38.507 -26.450 -89.952 1.00 91.44 198 LYS A C 1
ATOM 1604 O O . LYS A 1 198 ? 38.063 -27.594 -89.911 1.00 91.44 198 LYS A O 1
ATOM 1609 N N . GLU A 1 199 ? 38.326 -25.644 -90.996 1.00 91.44 199 GLU A N 1
ATOM 1610 C CA . GLU A 1 199 ? 37.549 -25.992 -92.194 1.00 91.44 199 GLU A CA 1
ATOM 1611 C C . GLU A 1 199 ? 38.288 -26.981 -93.121 1.00 91.44 199 GLU A C 1
ATOM 1613 O O . GLU A 1 199 ? 37.650 -27.802 -93.775 1.00 91.44 199 GLU A O 1
ATOM 1618 N N . ASN A 1 200 ? 39.626 -26.973 -93.131 1.00 84.00 200 ASN A N 1
ATOM 1619 C CA . ASN A 1 200 ? 40.477 -27.808 -93.993 1.00 84.00 200 ASN A CA 1
ATOM 1620 C C . ASN A 1 200 ? 41.344 -28.787 -93.182 1.00 84.00 200 ASN A C 1
ATOM 1622 O O . ASN A 1 200 ? 42.557 -28.905 -93.393 1.00 84.00 200 ASN A O 1
ATOM 1626 N N . THR A 1 201 ? 40.720 -29.503 -92.243 1.00 82.12 201 THR A N 1
ATOM 1627 C CA . THR A 1 201 ? 41.403 -30.495 -91.395 1.00 82.12 201 THR A CA 1
ATOM 1628 C C . THR A 1 201 ? 42.113 -31.548 -92.264 1.00 82.12 201 THR A C 1
ATOM 1630 O O . THR A 1 201 ? 41.512 -32.148 -93.152 1.00 82.12 201 THR A O 1
ATOM 1633 N N . GLY A 1 202 ? 43.419 -31.746 -92.046 1.00 80.44 202 GLY A N 1
ATOM 1634 C CA . GLY A 1 202 ? 44.264 -32.651 -92.844 1.00 80.44 202 GLY A CA 1
ATOM 1635 C C . GLY A 1 202 ? 44.741 -32.104 -94.201 1.00 80.44 202 GLY A C 1
ATOM 1636 O O . GLY A 1 202 ? 45.601 -32.719 -94.825 1.00 80.44 202 GLY A O 1
ATOM 1637 N N . LYS A 1 203 ? 44.258 -30.936 -94.649 1.00 82.94 203 LYS A N 1
ATOM 1638 C CA . LYS A 1 203 ? 44.682 -30.250 -95.889 1.00 82.94 203 LYS A CA 1
ATOM 1639 C C . LYS A 1 203 ? 45.290 -28.877 -95.585 1.00 82.94 203 LYS A C 1
ATOM 1641 O O . LYS A 1 203 ? 44.974 -27.874 -96.220 1.00 82.94 203 LYS A O 1
ATOM 1646 N N . THR A 1 204 ? 46.191 -28.826 -94.605 1.00 80.31 204 THR A N 1
ATOM 1647 C CA . THR A 1 204 ? 46.801 -27.584 -94.091 1.00 80.31 204 THR A CA 1
ATOM 1648 C C . THR A 1 204 ? 47.507 -26.748 -95.166 1.00 80.31 204 THR A C 1
ATOM 1650 O O . THR A 1 204 ? 47.506 -25.522 -95.079 1.00 80.31 204 THR A O 1
ATOM 1653 N N . LEU A 1 205 ? 48.034 -27.380 -96.221 1.00 82.62 205 LEU A N 1
ATOM 1654 C CA . LEU A 1 205 ? 48.645 -26.695 -97.368 1.00 82.62 205 LEU A CA 1
ATOM 1655 C C . LEU A 1 205 ? 47.666 -25.789 -98.137 1.00 82.62 205 LEU A C 1
ATOM 1657 O O . LEU A 1 205 ? 48.105 -24.793 -98.708 1.00 82.62 205 LEU A O 1
ATOM 1661 N N . SER A 1 206 ? 46.354 -26.047 -98.107 1.00 83.81 206 SER A N 1
ATOM 1662 C CA . SER A 1 206 ? 45.349 -25.146 -98.697 1.00 83.81 206 SER A CA 1
ATOM 1663 C C . SER A 1 206 ? 45.264 -23.796 -97.971 1.00 83.81 206 SER A C 1
ATOM 1665 O O . SER A 1 206 ? 44.876 -22.801 -98.573 1.00 83.81 206 SER A O 1
ATOM 1667 N N . CYS A 1 207 ? 45.695 -23.737 -96.708 1.00 88.69 207 CYS A N 1
ATOM 1668 C CA . CYS A 1 207 ? 45.765 -22.514 -95.906 1.00 88.69 207 CYS A CA 1
ATOM 1669 C C . CYS A 1 207 ? 47.149 -21.835 -95.945 1.00 88.69 207 CYS A C 1
ATOM 1671 O O . CYS A 1 207 ? 47.375 -20.858 -95.230 1.00 88.69 207 CYS A O 1
ATOM 1673 N N . SER A 1 208 ? 48.087 -22.338 -96.760 1.00 88.12 208 SER A N 1
ATOM 1674 C CA . SER A 1 208 ? 49.485 -21.873 -96.815 1.00 88.12 208 SER A CA 1
ATOM 1675 C C . SER A 1 208 ? 49.643 -20.383 -97.138 1.00 88.12 208 SER A C 1
ATOM 1677 O O . SER A 1 208 ? 50.514 -19.725 -96.564 1.00 88.12 208 SER A O 1
ATOM 1679 N N . SER A 1 209 ? 48.787 -19.824 -97.998 1.00 87.31 209 SER A N 1
ATOM 1680 C CA . SER A 1 209 ? 48.782 -18.395 -98.343 1.00 87.31 209 SER A CA 1
ATOM 1681 C C . SER A 1 209 ? 48.446 -17.515 -97.134 1.00 87.31 209 SER A C 1
ATOM 1683 O O . SER A 1 209 ? 49.180 -16.577 -96.828 1.00 87.31 209 SER A O 1
ATOM 1685 N N . ILE A 1 210 ? 47.392 -17.869 -96.390 1.00 88.50 210 ILE A N 1
ATOM 1686 C CA . ILE A 1 210 ? 46.964 -17.170 -95.168 1.00 88.50 210 ILE A CA 1
ATOM 1687 C C . ILE A 1 210 ? 48.012 -17.353 -94.055 1.00 88.50 210 ILE A C 1
ATOM 1689 O O . ILE A 1 210 ? 48.344 -16.396 -93.358 1.00 88.50 210 ILE A O 1
ATOM 1693 N N . ALA A 1 211 ? 48.594 -18.551 -93.921 1.00 89.12 211 ALA A N 1
ATOM 1694 C CA . ALA A 1 211 ? 49.667 -18.819 -92.960 1.00 89.12 211 ALA A CA 1
ATOM 1695 C C . ALA A 1 211 ? 50.912 -17.956 -93.231 1.00 89.12 211 ALA A C 1
ATOM 1697 O O . ALA A 1 211 ? 51.458 -17.352 -92.307 1.00 89.12 211 ALA A O 1
ATOM 1698 N N . SER A 1 212 ? 51.323 -17.844 -94.498 1.00 88.19 212 SER A N 1
ATOM 1699 C CA . SER A 1 212 ? 52.449 -17.000 -94.913 1.00 88.19 212 SER A CA 1
ATOM 1700 C C . SER A 1 212 ? 52.171 -15.519 -94.647 1.00 88.19 212 SER A C 1
ATOM 1702 O O . SER A 1 212 ? 53.031 -14.832 -94.099 1.00 88.19 212 SER A O 1
ATOM 1704 N N . ALA A 1 213 ? 50.959 -15.036 -94.949 1.00 88.81 213 ALA A N 1
ATOM 1705 C CA . ALA A 1 213 ? 50.552 -13.661 -94.654 1.00 88.81 213 ALA A CA 1
ATOM 1706 C C . ALA A 1 213 ? 50.549 -13.364 -93.141 1.00 88.81 213 ALA A C 1
ATOM 1708 O O . ALA A 1 213 ? 51.039 -12.317 -92.713 1.00 88.81 213 ALA A O 1
ATOM 1709 N N . TYR A 1 214 ? 50.066 -14.298 -92.313 1.00 90.94 214 TYR A N 1
ATOM 1710 C CA . TYR A 1 214 ? 50.118 -14.173 -90.854 1.00 90.94 214 TYR A CA 1
ATOM 1711 C C . TYR A 1 214 ? 51.560 -14.120 -90.329 1.00 90.94 214 TYR A C 1
ATOM 1713 O O . TYR A 1 214 ? 51.883 -13.234 -89.538 1.00 90.94 214 TYR A O 1
ATOM 1721 N N . MET A 1 215 ? 52.450 -15.007 -90.795 1.00 88.12 215 MET A N 1
ATOM 1722 C CA . MET A 1 215 ? 53.861 -14.986 -90.381 1.00 88.12 215 MET A CA 1
ATOM 1723 C C . MET A 1 215 ? 54.559 -13.684 -90.788 1.00 88.12 215 MET A C 1
ATOM 1725 O O . MET A 1 215 ? 55.211 -13.061 -89.953 1.00 88.12 215 MET A O 1
ATOM 1729 N N . GLN A 1 216 ? 54.356 -13.213 -92.023 1.00 88.69 216 GLN A N 1
ATOM 1730 C CA . GLN A 1 216 ? 54.897 -11.931 -92.489 1.00 88.69 216 GLN A CA 1
ATOM 1731 C C . GLN A 1 216 ? 54.387 -10.751 -91.648 1.00 88.69 216 GLN A C 1
ATOM 1733 O O . GLN A 1 216 ? 55.175 -9.882 -91.275 1.00 88.69 216 GLN A O 1
ATOM 1738 N N . CYS A 1 217 ? 53.098 -10.737 -91.291 1.00 89.38 217 CYS A N 1
ATOM 1739 C CA . CYS A 1 217 ? 52.537 -9.739 -90.380 1.00 89.38 217 CYS A CA 1
ATOM 1740 C C . CYS A 1 217 ? 53.239 -9.764 -89.012 1.00 89.38 217 CYS A C 1
ATOM 1742 O O . CYS A 1 217 ? 53.678 -8.723 -88.518 1.00 89.38 217 CYS A O 1
ATOM 1744 N N . VAL A 1 218 ? 53.404 -10.952 -88.420 1.00 89.12 218 VAL A N 1
ATOM 1745 C CA . VAL A 1 218 ? 54.054 -11.131 -87.115 1.00 89.12 218 VAL A CA 1
ATOM 1746 C C . VAL A 1 218 ? 55.524 -10.704 -87.154 1.00 89.12 218 VAL A C 1
ATOM 1748 O O . VAL A 1 218 ? 55.979 -10.008 -86.247 1.00 89.12 218 VAL A O 1
ATOM 1751 N N . ASP A 1 219 ? 56.272 -11.068 -88.192 1.00 87.38 219 ASP A N 1
ATOM 1752 C CA . ASP A 1 219 ? 57.696 -10.742 -88.295 1.00 87.38 219 ASP A CA 1
ATOM 1753 C C . ASP A 1 219 ? 57.942 -9.256 -88.592 1.00 87.38 219 ASP A C 1
ATOM 1755 O O . ASP A 1 219 ? 58.870 -8.664 -88.035 1.00 87.38 219 ASP A O 1
ATOM 1759 N N . ASN A 1 220 ? 57.068 -8.613 -89.370 1.00 85.88 220 ASN A N 1
ATOM 1760 C CA . ASN A 1 220 ? 57.087 -7.160 -89.546 1.00 85.88 220 ASN A CA 1
ATOM 1761 C C . ASN A 1 220 ? 56.722 -6.431 -88.239 1.00 85.88 220 ASN A C 1
ATOM 1763 O O . ASN A 1 220 ? 57.392 -5.470 -87.862 1.00 85.88 220 ASN A O 1
ATOM 1767 N N . ALA A 1 221 ? 55.728 -6.921 -87.488 1.00 82.50 221 ALA A N 1
ATOM 1768 C CA . ALA A 1 221 ? 55.369 -6.364 -86.184 1.00 82.50 221 ALA A CA 1
ATOM 1769 C C . ALA A 1 221 ? 56.503 -6.505 -85.146 1.00 82.50 221 ALA A C 1
ATOM 1771 O O . ALA A 1 221 ? 56.760 -5.561 -84.394 1.00 82.50 221 ALA A O 1
ATOM 1772 N N 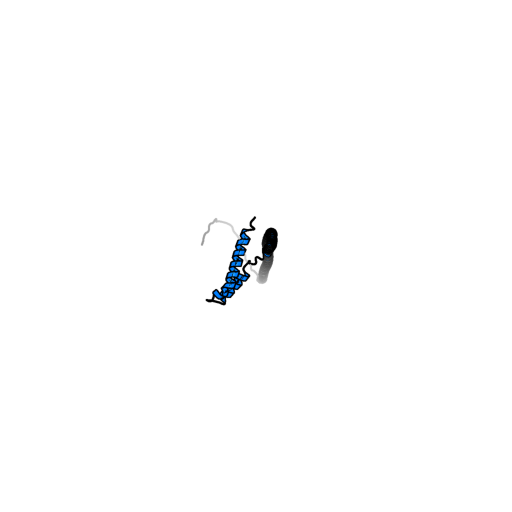. LYS A 1 222 ? 57.221 -7.641 -85.127 1.00 82.06 222 LYS A N 1
ATOM 1773 C CA . LYS A 1 222 ? 58.424 -7.840 -84.293 1.00 82.06 222 LYS A CA 1
ATOM 1774 C C . LYS A 1 222 ? 59.521 -6.829 -84.637 1.00 82.06 222 LYS A C 1
ATOM 1776 O O . LYS A 1 222 ? 60.039 -6.179 -83.734 1.00 82.06 222 LYS A O 1
ATOM 1781 N N . LYS A 1 223 ? 59.851 -6.676 -85.928 1.00 78.88 223 LYS A N 1
ATOM 1782 C CA . LYS A 1 223 ? 60.875 -5.724 -86.398 1.00 78.88 223 LYS A CA 1
ATOM 1783 C C . LYS A 1 223 ? 60.531 -4.286 -86.008 1.00 78.88 223 LYS A C 1
ATOM 1785 O O . LYS A 1 223 ? 61.375 -3.594 -85.449 1.00 78.88 223 LYS A O 1
ATOM 1790 N N . ASN A 1 224 ? 59.284 -3.865 -86.218 1.00 70.06 224 ASN A N 1
ATOM 1791 C CA . ASN A 1 224 ? 58.865 -2.492 -85.934 1.00 70.06 224 ASN A CA 1
ATOM 1792 C C . ASN A 1 224 ? 58.889 -2.160 -84.429 1.00 70.06 224 ASN A C 1
ATOM 1794 O O . ASN A 1 224 ? 59.300 -1.062 -84.063 1.00 70.06 224 ASN A O 1
ATOM 1798 N N . LYS A 1 225 ? 58.529 -3.101 -83.539 1.00 63.25 225 LYS A N 1
ATOM 1799 C CA . LYS A 1 225 ? 58.575 -2.865 -82.080 1.00 63.25 225 LYS A CA 1
ATOM 1800 C C . LYS A 1 225 ? 59.985 -2.713 -81.502 1.00 63.25 225 LYS A C 1
ATOM 1802 O O . LYS A 1 225 ? 60.126 -2.106 -80.446 1.00 63.25 225 LYS A O 1
ATOM 1807 N N . LEU A 1 226 ? 61.013 -3.231 -82.174 1.00 58.34 226 LEU A N 1
ATOM 1808 C CA . LEU A 1 226 ? 62.411 -3.084 -81.752 1.00 58.34 226 LEU A CA 1
ATOM 1809 C C . LEU A 1 226 ? 63.007 -1.706 -82.098 1.00 58.34 226 LEU A C 1
ATOM 1811 O O . LEU A 1 226 ? 64.107 -1.404 -81.651 1.00 58.34 226 LEU A O 1
ATOM 1815 N N . SER A 1 227 ? 62.301 -0.871 -82.873 1.00 56.50 227 SER A N 1
ATOM 1816 C CA . SER A 1 227 ? 62.828 0.398 -83.401 1.00 56.50 227 SER A CA 1
ATOM 1817 C C . SER A 1 227 ? 62.316 1.663 -82.696 1.00 56.50 227 SER A C 1
ATOM 1819 O O . SER A 1 227 ? 62.775 2.753 -83.030 1.00 56.50 227 SER A O 1
ATOM 1821 N N . THR A 1 228 ? 61.359 1.559 -81.766 1.00 52.56 228 THR A N 1
ATOM 1822 C CA . THR A 1 228 ? 60.683 2.722 -81.144 1.00 52.56 228 THR A CA 1
ATOM 1823 C C . THR A 1 228 ? 60.676 2.678 -79.611 1.00 52.56 228 THR A C 1
ATOM 1825 O O . THR A 1 228 ? 59.706 3.100 -78.984 1.00 52.56 228 THR A O 1
ATOM 1828 N N . GLY A 1 229 ? 61.724 2.116 -79.004 1.00 44.72 229 GLY A N 1
ATOM 1829 C CA . GLY A 1 229 ? 61.963 2.191 -77.560 1.00 44.72 229 GLY A CA 1
ATOM 1830 C C . GLY A 1 229 ? 63.025 3.242 -77.243 1.00 44.72 229 GLY A C 1
ATOM 1831 O O . GLY A 1 229 ? 64.210 2.959 -77.403 1.00 44.72 229 GLY A O 1
ATOM 1832 N N . GLY A 1 230 ? 62.590 4.424 -76.804 1.00 37.22 230 GLY A N 1
ATOM 1833 C CA . GLY A 1 230 ? 63.414 5.551 -76.356 1.00 37.22 230 GLY A CA 1
ATOM 1834 C C . GLY A 1 230 ? 62.618 6.440 -75.410 1.00 37.22 230 GLY A C 1
ATOM 1835 O O . GLY A 1 230 ? 61.384 6.507 -75.609 1.00 37.22 230 GLY A O 1
#

InterPro domains:
  IPR007964 MICOS complex subunit MIC19/MIC25 [PF05300] (10-177)
  IPR052632 MICOS complex subunit Mic19 [PTHR21588] (19-230)